Protein AF-0000000086532146 (afdb_homodimer)

Nearest PDB structures (foldseek):
  2ozh-assembly1_A-2  TM=9.691E-01  e=1.375E-17  Xanthomonas campestris pv. campestris
  7dai-assembly1_A-2  TM=7.860E-01  e=6.651E-08  Oryza sativa Japonica Group
  6k5m-assembly1_A  TM=7.803E-01  e=2.641E-07  Oryza sativa Japonica Group
  2atr-assembly1_A  TM=7.383E-01  e=2.426E-06  Streptococcus pneumoniae TIGR4
  5jph-assembly2_A  TM=7.144E-01  e=3.824E-05  Staphylococcus aureus subsp. aureus COL

pLDDT: mean 94.62, std 10.64, range [44.06, 98.94]

Solvent-accessible surface area (backbone atoms only — not comparable to full-atom values): 16509 Å² total; per-residue (Å²): 124,82,77,74,71,79,71,60,78,44,75,46,64,59,72,87,72,55,56,60,63,61,52,42,51,39,38,24,71,67,33,85,87,38,46,49,44,51,66,70,46,51,53,37,30,55,70,34,31,52,45,39,39,30,22,47,75,90,41,75,38,29,38,34,34,30,35,43,21,84,33,44,40,33,36,50,45,77,68,47,50,44,78,95,53,57,93,72,56,56,59,59,53,50,54,53,55,60,68,63,37,69,73,60,73,60,32,36,33,37,37,36,72,46,92,81,54,61,78,72,42,39,84,81,55,39,34,69,52,90,57,51,88,30,33,32,29,37,77,37,91,64,72,40,51,80,129,123,82,77,74,72,78,69,61,78,46,76,45,65,58,74,86,73,55,57,59,65,61,52,41,49,41,38,25,70,68,35,84,88,39,45,50,45,52,66,69,46,52,52,38,31,54,69,34,32,53,46,40,38,30,22,47,76,90,40,75,38,30,37,34,33,30,36,42,22,84,32,43,40,34,37,51,45,77,68,48,50,43,78,93,51,58,91,71,56,56,60,58,52,49,54,52,54,60,70,63,37,69,73,60,72,59,31,38,33,35,36,36,72,45,90,81,55,63,78,74,42,39,85,79,54,40,33,69,52,90,57,52,88,30,33,31,28,36,76,38,90,62,71,40,53,80,128

Radius of gyration: 20.79 Å; Cα contacts (8 Å, |Δi|>4): 509; chains: 2; bounding box: 35×74×62 Å

Organism: NCBI:txid488447

InterPro domains:
  IPR000182 GNAT domain [PF00583] (22-126)
  IPR000182 GNAT domain [PS51186] (9-147)
  IPR016181 Acyl-CoA N-acyltransferase [SSF55729] (19-131)
  IPR053144 Putative Acetyltransferase Butenolide Biosynthesis [PTHR43233] (7-141)

Sequence (294 aa):
MPAATPATLRFSTDKRELDVDAIFDFLHRDAYWSQGIPRDVVERAIEGSLCFGAYVGDRLVGFARLVTDHATFAYLCDVFVLPAERGNGYGRALIDHVFAQEWVQGLRRIMLVTSDAHALYRPVGFEPCANPERVMEIRRPDIYAKRMPAATPATLRFSTDKRELDVDAIFDFLHRDAYWSQGIPRDVVERAIEGSLCFGAYVGDRLVGFARLVTDHATFAYLCDVFVLPAERGNGYGRALIDHVFAQEWVQGLRRIMLVTSDAHALYRPVGFEPCANPERVMEIRRPDIYAKR

Secondary structure (DSSP, 8-state):
--------EEEE--GGG--HHHHHHIIIII-TTSTT--HHHHHHHHHTSEEEEEEETTEEEEEEEEEE-SSSEEEEEEEEE-GGGTTSSHHHHHHHHHHTSGGGGG-SEEEEE-SS-HHHHGGGT-EE-S-GGGEEEEE-TTTTS--/--------EEEE--GGG--HHHHHHIIIII-TTSTT--HHHHHHHHHTSEEEEEEETTEEEEEEEEEE-SSSEEEEEEEEE-GGGTTSSHHHHHHHHHHTSGGGGG-SEEEEE-SS-HHHHGGGT-EE-S-GGGEEEEE-TTTTS--

Structure (mmCIF, N/CA/C/O backbone):
data_AF-0000000086532146-model_v1
#
loop_
_entity.id
_entity.type
_entity.pdbx_description
1 polymer 'GNAT family N-acetyltransferase'
#
loop_
_atom_site.group_PDB
_atom_site.id
_atom_site.type_symbol
_atom_site.label_atom_id
_atom_site.label_alt_id
_atom_site.label_comp_id
_atom_site.label_asym_id
_atom_site.label_entity_id
_atom_site.label_seq_id
_atom_site.pdbx_PDB_ins_code
_atom_site.Cartn_x
_atom_site.Cartn_y
_atom_site.Cartn_z
_atom_site.occupancy
_atom_site.B_iso_or_equiv
_atom_site.auth_seq_id
_atom_site.auth_comp_id
_atom_site.auth_asym_id
_atom_site.auth_atom_id
_atom_site.pdbx_PDB_model_num
ATOM 1 N N . MET A 1 1 ? 0.567 -36.625 -33.812 1 44.59 1 MET A N 1
ATOM 2 C CA . MET A 1 1 ? -0.344 -35.875 -32.969 1 44.59 1 MET A CA 1
ATOM 3 C C . MET A 1 1 ? -0.096 -34.375 -33.094 1 44.59 1 MET A C 1
ATOM 5 O O . MET A 1 1 ? 1.054 -33.938 -33.094 1 44.59 1 MET A O 1
ATOM 9 N N . PRO A 1 2 ? -0.853 -33.656 -33.75 1 48.84 2 PRO A N 1
ATOM 10 C CA . PRO A 1 2 ? -0.508 -32.281 -34.031 1 48.84 2 PRO A CA 1
ATOM 11 C C . PRO A 1 2 ? 0.05 -31.547 -32.812 1 48.84 2 PRO A C 1
ATOM 13 O O . PRO A 1 2 ? -0.28 -31.891 -31.672 1 48.84 2 PRO A O 1
ATOM 16 N N . ALA A 1 3 ? 1.203 -31.062 -32.875 1 49.84 3 ALA A N 1
ATOM 17 C CA . ALA A 1 3 ? 1.889 -30.328 -31.812 1 49.84 3 ALA A CA 1
ATOM 18 C C . ALA A 1 3 ? 0.934 -29.375 -31.094 1 49.84 3 ALA A C 1
ATOM 20 O O . ALA A 1 3 ? 0.159 -28.656 -31.75 1 49.84 3 ALA A O 1
ATOM 21 N N . ALA A 1 4 ? 0.277 -29.719 -29.969 1 51.16 4 ALA A N 1
ATOM 22 C CA . ALA A 1 4 ? -0.591 -28.844 -29.188 1 51.16 4 ALA A CA 1
ATOM 23 C C . ALA A 1 4 ? -0.129 -27.391 -29.281 1 51.16 4 ALA A C 1
ATOM 25 O O . ALA A 1 4 ? 1.069 -27.109 -29.203 1 51.16 4 ALA A O 1
ATOM 26 N N . THR A 1 5 ? -0.656 -26.531 -30.031 1 51.38 5 THR A N 1
ATOM 27 C CA . THR A 1 5 ? -0.348 -25.109 -30.125 1 51.38 5 THR A CA 1
ATOM 28 C C . THR A 1 5 ? 0.031 -24.547 -28.766 1 51.38 5 THR A C 1
ATOM 30 O O . THR A 1 5 ? -0.708 -24.719 -27.797 1 51.38 5 THR A O 1
ATOM 33 N N . PRO A 1 6 ? 1.31 -24.297 -28.5 1 55.5 6 PRO A N 1
ATOM 34 C CA . PRO A 1 6 ? 1.765 -23.797 -27.203 1 55.5 6 PRO A CA 1
ATOM 35 C C . PRO A 1 6 ? 0.806 -22.781 -26.578 1 55.5 6 PRO A C 1
ATOM 37 O O . PRO A 1 6 ? 0.332 -21.875 -27.281 1 55.5 6 PRO A O 1
ATOM 40 N N . ALA A 1 7 ? -0.126 -23.141 -25.719 1 69.81 7 ALA A N 1
ATOM 41 C CA . ALA A 1 7 ? -1.167 -22.328 -25.094 1 69.81 7 ALA A CA 1
ATOM 42 C C . ALA A 1 7 ? -0.634 -20.938 -24.719 1 69.81 7 ALA A C 1
ATOM 44 O O . ALA A 1 7 ? 0.476 -20.828 -24.203 1 69.81 7 ALA A O 1
ATOM 45 N N . THR A 1 8 ? -1.022 -19.938 -25.469 1 89.69 8 THR A N 1
ATOM 46 C CA . THR A 1 8 ? -0.597 -18.547 -25.344 1 89.69 8 THR A CA 1
ATOM 47 C C . THR A 1 8 ? -0.996 -17.953 -24 1 89.69 8 THR A C 1
ATOM 49 O O . THR A 1 8 ? -2.137 -18.125 -23.562 1 89.69 8 THR A O 1
ATOM 52 N N . LEU A 1 9 ? -0.062 -17.5 -23.297 1 96.44 9 LEU A N 1
ATOM 53 C CA . LEU A 1 9 ? -0.261 -16.812 -22.031 1 96.44 9 LEU A CA 1
ATOM 54 C C . LEU A 1 9 ? -0.944 -15.469 -22.234 1 96.44 9 LEU A C 1
ATOM 56 O O . LEU A 1 9 ? -0.559 -14.711 -23.125 1 96.44 9 LEU A O 1
ATOM 60 N N . ARG A 1 10 ? -2.111 -15.227 -21.547 1 97.75 10 ARG A N 1
ATOM 61 C CA . ARG A 1 10 ? -2.805 -13.945 -21.578 1 97.75 10 ARG A CA 1
ATOM 62 C C . ARG A 1 10 ? -2.961 -13.367 -20.188 1 97.75 10 ARG A C 1
ATOM 64 O O . ARG A 1 10 ? -3.008 -14.109 -19.203 1 97.75 10 ARG A O 1
ATOM 71 N N . PHE A 1 11 ? -3.031 -12.062 -20.125 1 98.38 11 PHE A N 1
ATOM 72 C CA . PHE A 1 11 ? -3.189 -11.375 -18.844 1 98.38 11 PHE A CA 1
ATOM 73 C C . PHE A 1 11 ? -4.484 -10.578 -18.812 1 98.38 11 PHE A C 1
ATOM 75 O O . PHE A 1 11 ? -4.922 -10.055 -19.844 1 98.38 11 PHE A O 1
ATOM 82 N N . SER A 1 12 ? -5.129 -10.492 -17.656 1 98.5 12 SER A N 1
ATOM 83 C CA . SER A 1 12 ? -6.355 -9.719 -17.5 1 98.5 12 SER A CA 1
ATOM 84 C C . SER A 1 12 ? -6.438 -9.086 -16.109 1 98.5 12 SER A C 1
ATOM 86 O O . SER A 1 12 ? -6.039 -9.695 -15.125 1 98.5 12 SER A O 1
ATOM 88 N N . THR A 1 13 ? -7.004 -7.867 -16.062 1 98.38 13 THR A N 1
ATOM 89 C CA . THR A 1 13 ? -7.277 -7.203 -14.797 1 98.38 13 THR A CA 1
ATOM 90 C C . THR A 1 13 ? -8.773 -7.223 -14.484 1 98.38 13 THR A C 1
ATOM 92 O O . THR A 1 13 ? -9.227 -6.582 -13.539 1 98.38 13 THR A O 1
ATOM 95 N N . ASP A 1 14 ? -9.57 -7.895 -15.32 1 98.19 14 ASP A N 1
ATOM 96 C CA . ASP A 1 14 ? -11 -8.047 -15.062 1 98.19 14 ASP A CA 1
ATOM 97 C C . ASP A 1 14 ? -11.25 -9.031 -13.922 1 98.19 14 ASP A C 1
ATOM 99 O O . ASP A 1 14 ? -11.086 -10.242 -14.094 1 98.19 14 ASP A O 1
ATOM 103 N N . LYS A 1 15 ? -11.711 -8.531 -12.789 1 98.31 15 LYS A N 1
ATOM 104 C CA . LYS A 1 15 ? -11.883 -9.336 -11.586 1 98.31 15 LYS A CA 1
ATOM 105 C C . LYS A 1 15 ? -12.906 -10.445 -11.805 1 98.31 15 LYS A C 1
ATOM 107 O O . LYS A 1 15 ? -12.891 -11.469 -11.117 1 98.31 15 LYS A O 1
ATOM 112 N N . ARG A 1 16 ? -13.781 -10.344 -12.82 1 98 16 ARG A N 1
ATOM 113 C CA . ARG A 1 16 ? -14.805 -11.344 -13.094 1 98 16 ARG A CA 1
ATOM 114 C C . ARG A 1 16 ? -14.188 -12.617 -13.656 1 98 16 ARG A C 1
ATOM 116 O O . ARG A 1 16 ? -14.812 -13.68 -13.633 1 98 16 ARG A O 1
ATOM 123 N N . GLU A 1 17 ? -13.016 -12.469 -14.133 1 98.31 17 GLU A N 1
ATOM 124 C CA . GLU A 1 17 ? -12.367 -13.625 -14.75 1 98.31 17 GLU A CA 1
ATOM 125 C C . GLU A 1 17 ? -11.57 -14.43 -13.727 1 98.31 17 GLU A C 1
ATOM 127 O O . GLU A 1 17 ? -11.148 -15.555 -14 1 98.31 17 GLU A O 1
ATOM 132 N N . LEU A 1 18 ? -11.422 -13.859 -12.602 1 98.75 18 LEU A N 1
ATOM 133 C CA . LEU A 1 18 ? -10.578 -14.508 -11.602 1 98.75 18 LEU A CA 1
ATOM 134 C C . LEU A 1 18 ? -11.219 -15.797 -11.109 1 98.75 18 LEU A C 1
ATOM 136 O O . LEU A 1 18 ? -12.422 -15.844 -10.852 1 98.75 18 LEU A O 1
ATOM 140 N N . ASP A 1 19 ? -10.445 -16.828 -11.008 1 98.69 19 ASP A N 1
ATOM 141 C CA . ASP A 1 19 ? -10.82 -18.031 -10.266 1 98.69 19 ASP A CA 1
ATOM 142 C C . ASP A 1 19 ? -10.578 -17.844 -8.773 1 98.69 19 ASP A C 1
ATOM 144 O O . ASP A 1 19 ? -9.562 -18.312 -8.242 1 98.69 19 ASP A O 1
ATOM 148 N N . VAL A 1 20 ? -11.539 -17.266 -8.102 1 98.81 20 VAL A N 1
ATOM 149 C CA . VAL A 1 20 ? -11.383 -16.875 -6.707 1 98.81 20 VAL A CA 1
ATOM 150 C C . VAL A 1 20 ? -11.18 -18.125 -5.844 1 98.81 20 VAL A C 1
ATOM 152 O O . VAL A 1 20 ? -10.422 -18.094 -4.867 1 98.81 20 VAL A O 1
ATOM 155 N N . ASP A 1 21 ? -11.797 -19.234 -6.211 1 98.69 21 ASP A N 1
ATOM 156 C CA . ASP A 1 21 ? -11.602 -20.484 -5.473 1 98.69 21 ASP A CA 1
ATOM 157 C C . ASP A 1 21 ? -10.148 -20.922 -5.512 1 98.69 21 ASP A C 1
ATOM 159 O O . ASP A 1 21 ? -9.562 -21.266 -4.477 1 98.69 21 ASP A O 1
ATOM 163 N N . ALA A 1 22 ? -9.531 -20.938 -6.676 1 98.69 22 ALA A N 1
ATOM 164 C CA . ALA A 1 22 ? -8.141 -21.359 -6.82 1 98.69 22 ALA A CA 1
ATOM 165 C C . ALA A 1 22 ? -7.207 -20.406 -6.066 1 98.69 22 ALA A C 1
ATOM 167 O O . ALA A 1 22 ? -6.25 -20.844 -5.426 1 98.69 22 ALA A O 1
ATOM 168 N N . ILE A 1 23 ? -7.496 -19.125 -6.16 1 98.88 23 ILE A N 1
ATOM 169 C CA . ILE A 1 23 ? -6.691 -18.141 -5.469 1 98.88 23 ILE A CA 1
ATOM 170 C C . ILE A 1 23 ? -6.793 -18.344 -3.957 1 98.88 23 ILE A C 1
ATOM 172 O O . ILE A 1 23 ? -5.777 -18.406 -3.264 1 98.88 23 ILE A O 1
ATOM 176 N N . PHE A 1 24 ? -8.047 -18.516 -3.508 1 98.88 24 PHE A N 1
ATOM 177 C CA . PHE A 1 24 ? -8.273 -18.766 -2.09 1 98.88 24 PHE A CA 1
ATOM 178 C C . PHE A 1 24 ? -7.574 -20.031 -1.643 1 98.88 24 PHE A C 1
ATOM 180 O O . PHE A 1 24 ? -6.875 -20.047 -0.625 1 98.88 24 PHE A O 1
ATOM 187 N N . ASP A 1 25 ? -7.738 -21.094 -2.355 1 98.75 25 ASP A N 1
ATOM 188 C CA . ASP A 1 25 ? -7.152 -22.375 -1.994 1 98.75 25 ASP A CA 1
ATOM 189 C C . ASP A 1 25 ? -5.637 -22.266 -1.856 1 98.75 25 ASP A C 1
ATOM 191 O O . ASP A 1 25 ? -5.059 -22.75 -0.875 1 98.75 25 ASP A O 1
ATOM 195 N N . PHE A 1 26 ? -4.996 -21.656 -2.766 1 98.75 26 PHE A N 1
ATOM 196 C CA . PHE A 1 26 ? -3.545 -21.531 -2.725 1 98.75 26 PHE A CA 1
ATOM 197 C C . PHE A 1 26 ? -3.109 -20.656 -1.549 1 98.75 26 PHE A C 1
ATOM 199 O O . PHE A 1 26 ? -2.215 -21.047 -0.789 1 98.75 26 PHE A O 1
ATOM 206 N N . LEU A 1 27 ? -3.736 -19.469 -1.388 1 98.56 27 LEU A N 1
ATOM 207 C CA . LEU A 1 27 ? -3.35 -18.547 -0.328 1 98.56 27 LEU A CA 1
ATOM 208 C C . LEU A 1 27 ? -3.605 -19.156 1.046 1 98.56 27 LEU A C 1
ATOM 210 O O . LEU A 1 27 ? -2.797 -19 1.963 1 98.56 27 LEU A O 1
ATOM 214 N N . HIS A 1 28 ? -4.691 -19.875 1.151 1 98.44 28 HIS A N 1
ATOM 215 C CA . HIS A 1 28 ? -5.109 -20.453 2.42 1 98.44 28 HIS A CA 1
ATOM 216 C C . HIS A 1 28 ? -4.23 -21.641 2.791 1 98.44 28 HIS A C 1
ATOM 218 O O . HIS A 1 28 ? -3.836 -21.797 3.949 1 98.44 28 HIS A O 1
ATOM 224 N N . ARG A 1 29 ? -3.838 -22.453 1.832 1 97.81 29 ARG A N 1
ATOM 225 C CA . ARG A 1 29 ? -3.254 -23.75 2.15 1 97.81 29 ARG A CA 1
ATOM 226 C C . ARG A 1 29 ? -1.761 -23.766 1.836 1 97.81 29 ARG A C 1
ATOM 228 O O . ARG A 1 29 ? -0.979 -24.391 2.557 1 97.81 29 ARG A O 1
ATOM 235 N N . ASP A 1 30 ? -1.355 -23.109 0.795 1 96.94 30 ASP A N 1
ATOM 236 C CA . ASP A 1 30 ? -0.031 -23.391 0.251 1 96.94 30 ASP A CA 1
ATOM 237 C C . ASP A 1 30 ? 0.919 -22.219 0.476 1 96.94 30 ASP A C 1
ATOM 239 O O . ASP A 1 30 ? 2.127 -22.406 0.626 1 96.94 30 ASP A O 1
ATOM 243 N N . ALA A 1 31 ? 0.38 -21 0.46 1 96.44 31 ALA A N 1
ATOM 244 C CA . ALA A 1 31 ? 1.231 -19.812 0.597 1 96.44 31 ALA A CA 1
ATOM 245 C C . ALA A 1 31 ? 1.733 -19.672 2.031 1 96.44 31 ALA A C 1
ATOM 247 O O . ALA A 1 31 ? 0.936 -19.578 2.967 1 96.44 31 ALA A O 1
ATOM 248 N N . TYR A 1 32 ? 2.977 -19.547 2.229 1 93.75 32 TYR A N 1
ATOM 249 C CA . TYR A 1 32 ? 3.574 -19.469 3.557 1 93.75 32 TYR A CA 1
ATOM 250 C C . TYR A 1 32 ? 3.256 -18.125 4.215 1 93.75 32 TYR A C 1
ATOM 252 O O . TYR A 1 32 ? 3.277 -18.016 5.441 1 93.75 32 TYR A O 1
ATOM 260 N N . TRP A 1 33 ? 2.961 -17.156 3.436 1 94.19 33 TRP A N 1
ATOM 261 C CA . TRP A 1 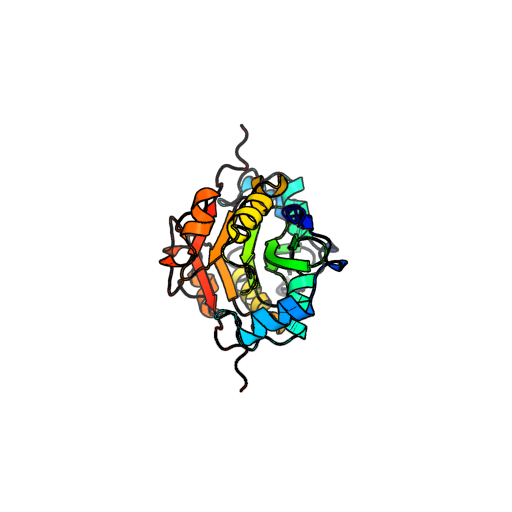33 ? 2.777 -15.828 3.992 1 94.19 33 TRP A CA 1
ATOM 262 C C . TRP A 1 33 ? 1.335 -15.617 4.438 1 94.19 33 TRP A C 1
ATOM 264 O O . TRP A 1 33 ? 1.028 -14.641 5.129 1 94.19 33 TRP A O 1
ATOM 274 N N . SER A 1 34 ? 0.447 -16.469 4.066 1 96.69 34 SER A N 1
ATOM 275 C CA . SER A 1 34 ? -0.95 -16.188 4.379 1 96.69 34 SER A CA 1
ATOM 276 C C . SER A 1 34 ? -1.685 -17.453 4.816 1 96.69 34 SER A C 1
ATOM 278 O O . SER A 1 34 ? -2.906 -17.547 4.688 1 96.69 34 SER A O 1
ATOM 280 N N . GLN A 1 35 ? -1.01 -18.406 5.25 1 96.06 35 GLN A N 1
ATOM 281 C CA . GLN A 1 35 ? -1.623 -19.672 5.633 1 96.06 35 GLN A CA 1
ATOM 282 C C . GLN A 1 35 ? -2.801 -19.453 6.578 1 96.06 35 GLN A C 1
ATOM 284 O O . GLN A 1 35 ? -2.678 -18.734 7.574 1 96.06 35 GLN A O 1
ATOM 289 N N . GLY A 1 36 ? -3.963 -20.078 6.238 1 97.75 36 GLY A N 1
ATOM 290 C CA . GLY A 1 36 ? -5.137 -20 7.09 1 97.75 36 GLY A CA 1
ATOM 291 C C . GLY A 1 36 ? -5.977 -18.766 6.848 1 97.75 36 GLY A C 1
ATOM 292 O O . GLY A 1 36 ? -6.977 -18.547 7.527 1 97.75 36 GLY A O 1
ATOM 293 N N . ILE A 1 37 ? -5.621 -17.984 5.867 1 98.38 37 ILE A N 1
ATOM 294 C CA . ILE A 1 37 ? -6.371 -16.766 5.582 1 98.38 37 ILE A CA 1
ATOM 295 C C . ILE A 1 37 ? -7.828 -17.109 5.293 1 98.38 37 ILE A C 1
ATOM 297 O O . ILE A 1 37 ? -8.117 -18.047 4.535 1 98.38 37 ILE A O 1
ATOM 301 N N . PRO A 1 38 ? -8.75 -16.406 5.941 1 98.5 38 PRO A N 1
ATOM 302 C CA . PRO A 1 38 ? -10.164 -16.672 5.703 1 98.5 38 PRO A CA 1
ATOM 303 C C . PRO A 1 38 ? -10.609 -16.281 4.297 1 98.5 38 PRO A C 1
ATOM 305 O O . PRO A 1 38 ? -10.07 -15.336 3.717 1 98.5 38 PRO A O 1
ATOM 308 N N . ARG A 1 39 ? -11.625 -16.922 3.773 1 98.56 39 ARG A N 1
ATOM 309 C CA . ARG A 1 39 ? -12.141 -16.688 2.43 1 98.56 39 ARG A CA 1
ATOM 310 C C . ARG A 1 39 ? -12.625 -15.25 2.281 1 98.56 39 ARG A C 1
ATOM 312 O O . ARG A 1 39 ? -12.375 -14.602 1.261 1 98.56 39 ARG A O 1
ATOM 319 N N . ASP A 1 40 ? -13.312 -14.773 3.289 1 98.44 40 ASP A N 1
ATOM 320 C CA . ASP A 1 40 ? -13.859 -13.422 3.211 1 98.44 40 ASP A CA 1
ATOM 321 C C . ASP A 1 40 ? -12.742 -12.383 3.139 1 98.44 40 ASP A C 1
ATOM 323 O O . ASP A 1 40 ? -12.898 -11.352 2.484 1 98.44 40 ASP A O 1
ATOM 327 N N . VAL A 1 41 ? -11.641 -12.594 3.812 1 98.5 41 VAL A N 1
ATOM 328 C CA . VAL A 1 41 ? -10.492 -11.695 3.754 1 98.5 41 VAL A CA 1
ATOM 329 C C . VAL A 1 41 ? -9.906 -11.695 2.344 1 98.5 41 VAL A C 1
ATOM 331 O O . VAL A 1 41 ? -9.594 -10.641 1.796 1 98.5 41 VAL A O 1
ATOM 334 N N . VAL A 1 42 ? -9.766 -12.883 1.715 1 98.81 42 VAL A N 1
ATOM 335 C CA . VAL A 1 42 ? -9.258 -12.992 0.351 1 98.81 42 VAL A CA 1
ATOM 336 C C . VAL A 1 42 ? -10.148 -12.195 -0.599 1 98.81 42 VAL A C 1
ATOM 338 O O . VAL A 1 42 ? -9.656 -11.438 -1.434 1 98.81 42 VAL A O 1
ATOM 341 N N . GLU A 1 43 ? -11.422 -12.344 -0.467 1 98.88 43 GLU A N 1
ATOM 342 C CA . GLU A 1 43 ? -12.375 -11.664 -1.35 1 98.88 43 GLU A CA 1
ATOM 343 C C . GLU A 1 43 ? -12.305 -10.148 -1.176 1 98.88 43 GLU A C 1
ATOM 345 O O . GLU A 1 43 ? -12.32 -9.406 -2.158 1 98.88 43 GLU A O 1
ATOM 350 N N . ARG A 1 44 ? -12.172 -9.664 0.034 1 98.69 44 ARG A N 1
ATOM 351 C CA . ARG A 1 44 ? -12.039 -8.234 0.289 1 98.69 44 ARG A CA 1
ATOM 352 C C . ARG A 1 44 ? -10.711 -7.711 -0.247 1 98.69 44 ARG A C 1
ATOM 354 O O . ARG A 1 44 ? -10.641 -6.598 -0.768 1 98.69 44 ARG A O 1
ATOM 361 N N . ALA A 1 45 ? -9.688 -8.539 -0.064 1 98.81 45 ALA A N 1
ATOM 362 C CA . ALA A 1 45 ? -8.375 -8.148 -0.58 1 98.81 45 ALA A CA 1
ATOM 363 C C . ALA A 1 45 ? -8.414 -7.973 -2.096 1 98.81 45 ALA A C 1
ATOM 365 O O . ALA A 1 45 ? -7.879 -6.996 -2.625 1 98.81 45 ALA A O 1
ATOM 366 N N . ILE A 1 46 ? -9.039 -8.914 -2.768 1 98.88 46 ILE A N 1
ATOM 367 C CA . ILE A 1 46 ? -9.203 -8.836 -4.215 1 98.88 46 ILE A CA 1
ATOM 368 C C . ILE A 1 46 ? -9.992 -7.582 -4.582 1 98.88 46 ILE A C 1
ATOM 370 O O . ILE A 1 46 ? -9.586 -6.812 -5.453 1 98.88 46 ILE A O 1
ATOM 374 N N . GLU A 1 47 ? -11.047 -7.297 -3.867 1 98.56 47 GLU A N 1
ATOM 375 C CA . GLU A 1 47 ? -11.906 -6.152 -4.152 1 98.56 47 GLU A CA 1
ATOM 376 C C . GLU A 1 47 ? -11.156 -4.836 -3.967 1 98.56 47 GLU A C 1
ATOM 378 O O . GLU A 1 47 ? -11.336 -3.898 -4.746 1 98.56 47 GLU A O 1
ATOM 383 N N . GLY A 1 48 ? -10.328 -4.797 -3.008 1 98.38 48 GLY A N 1
ATOM 384 C CA . GLY A 1 48 ? -9.656 -3.557 -2.65 1 98.38 48 GLY A CA 1
ATOM 385 C C . GLY A 1 48 ? -8.312 -3.387 -3.34 1 98.38 48 GLY A C 1
ATOM 386 O O . GLY A 1 48 ? -7.516 -2.533 -2.953 1 98.38 48 GLY A O 1
ATOM 387 N N . SER A 1 49 ? -8.055 -4.191 -4.391 1 98.69 49 SER A N 1
ATOM 388 C CA . SER A 1 49 ? -6.758 -4.168 -5.059 1 98.69 49 SER A CA 1
ATOM 389 C C . SER A 1 49 ? -6.918 -4.16 -6.574 1 98.69 49 SER A C 1
ATOM 391 O O . SER A 1 49 ? -8.016 -4.375 -7.09 1 98.69 49 SER A O 1
ATOM 393 N N . LEU A 1 50 ? -5.887 -3.773 -7.27 1 98.62 50 LEU A N 1
ATOM 394 C CA . LEU A 1 50 ? -5.742 -4.117 -8.68 1 98.62 50 LEU A CA 1
ATOM 395 C C . LEU A 1 50 ? -5.133 -5.504 -8.844 1 98.62 50 LEU A C 1
ATOM 397 O O . LEU A 1 50 ? -4.012 -5.754 -8.391 1 98.62 50 LEU A O 1
ATOM 401 N N . CYS A 1 51 ? -5.879 -6.383 -9.5 1 98.81 51 CYS A N 1
ATOM 402 C CA . CYS A 1 51 ? -5.453 -7.773 -9.625 1 98.81 51 CYS A CA 1
ATOM 403 C C . CYS A 1 51 ? -5.074 -8.102 -11.062 1 98.81 51 CYS A C 1
ATOM 405 O O . CYS A 1 51 ? -5.715 -7.621 -12 1 98.81 51 CYS A O 1
ATOM 407 N N . PHE A 1 52 ? -4.074 -8.875 -11.195 1 98.81 52 PHE A N 1
ATOM 408 C CA . PHE A 1 52 ? -3.648 -9.43 -12.477 1 98.81 52 PHE A CA 1
ATOM 409 C C . PHE A 1 52 ? -3.738 -10.953 -12.461 1 98.81 52 PHE A C 1
ATOM 411 O O . PHE A 1 52 ? -3.092 -11.609 -11.641 1 98.81 52 PHE A O 1
ATOM 418 N N . GLY A 1 53 ? -4.547 -11.469 -13.336 1 98.81 53 GLY A N 1
ATOM 419 C CA . GLY A 1 53 ? -4.543 -12.898 -13.602 1 98.81 53 GLY A CA 1
ATOM 420 C C . GLY A 1 53 ? -3.783 -13.266 -14.859 1 98.81 53 GLY A C 1
ATOM 421 O O . GLY A 1 53 ? -3.857 -12.562 -15.867 1 98.81 53 GLY A O 1
ATOM 422 N N . ALA A 1 54 ? -3.018 -14.273 -14.781 1 98.75 54 ALA A N 1
ATOM 423 C CA . ALA A 1 54 ? -2.402 -14.922 -15.938 1 98.75 54 ALA A CA 1
ATOM 424 C C . ALA A 1 54 ? -3.172 -16.172 -16.344 1 98.75 54 ALA A C 1
ATOM 426 O O . ALA A 1 54 ? -3.543 -16.984 -15.484 1 98.75 54 ALA A O 1
ATOM 427 N N . TYR A 1 55 ? -3.369 -16.344 -17.641 1 98.44 55 TYR A N 1
ATOM 428 C CA . TYR A 1 55 ? -4.23 -17.422 -18.109 1 98.44 55 TYR A CA 1
ATOM 429 C C . TYR A 1 55 ? -3.602 -18.156 -19.281 1 98.44 55 TYR A C 1
ATOM 431 O O . TYR A 1 55 ? -2.99 -17.531 -20.156 1 98.44 55 TYR A O 1
ATOM 439 N N . VAL A 1 56 ? -3.732 -19.453 -19.312 1 97.06 56 VAL A N 1
ATOM 440 C CA . VAL A 1 56 ? -3.572 -20.297 -20.484 1 97.06 56 VAL A CA 1
ATOM 441 C C . VAL A 1 56 ? -4.926 -20.875 -20.906 1 97.06 56 VAL A C 1
ATOM 443 O O . VAL A 1 56 ? -5.504 -21.688 -20.172 1 97.06 56 VAL A O 1
ATOM 446 N N . GLY A 1 57 ? -5.391 -20.359 -22.031 1 93.25 57 GLY A N 1
ATOM 447 C CA . GLY A 1 57 ? -6.805 -20.594 -22.281 1 93.25 57 GLY A CA 1
ATOM 448 C C . GLY A 1 57 ? -7.707 -19.953 -21.25 1 93.25 57 GLY A C 1
ATOM 449 O O . GLY A 1 57 ? -7.605 -18.75 -21 1 93.25 57 GLY A O 1
ATOM 450 N N . ASP A 1 58 ? -8.547 -20.719 -20.609 1 92.38 58 ASP A N 1
ATOM 451 C CA . ASP A 1 58 ? -9.461 -20.188 -19.594 1 92.38 58 ASP A CA 1
ATOM 452 C C . ASP A 1 58 ? -8.977 -20.531 -18.188 1 92.38 58 ASP A C 1
ATOM 454 O O . ASP A 1 58 ? -9.617 -20.141 -17.203 1 92.38 58 ASP A O 1
ATOM 458 N N . ARG A 1 59 ? -7.832 -21.047 -18.172 1 95.88 59 ARG A N 1
ATOM 459 C CA . ARG A 1 59 ? -7.336 -21.516 -16.891 1 95.88 59 ARG A CA 1
ATOM 460 C C . ARG A 1 59 ? -6.414 -20.484 -16.234 1 95.88 59 ARG A C 1
ATOM 462 O O . ARG A 1 59 ? -5.453 -20.031 -16.859 1 95.88 59 ARG A O 1
ATOM 469 N N . LEU A 1 60 ? -6.773 -20.141 -15.039 1 98.31 60 LEU A N 1
ATOM 470 C CA . LEU A 1 60 ? -5.859 -19.312 -14.266 1 98.31 60 LEU A CA 1
ATOM 471 C C . LEU A 1 60 ? -4.59 -20.078 -13.906 1 98.31 60 LEU A C 1
ATOM 473 O O . LEU A 1 60 ? -4.656 -21.172 -13.352 1 98.31 60 LEU A O 1
ATOM 477 N N . VAL A 1 61 ? -3.434 -19.516 -14.211 1 98.25 61 VAL A N 1
ATOM 478 C CA . VAL A 1 61 ? -2.186 -20.219 -13.93 1 98.25 61 VAL A CA 1
ATOM 479 C C . VAL A 1 61 ? -1.327 -19.375 -12.984 1 98.25 61 VAL A C 1
ATOM 481 O O . VAL A 1 61 ? -0.406 -19.891 -12.352 1 98.25 61 VAL A O 1
ATOM 484 N N . GLY A 1 62 ? -1.595 -18.047 -12.867 1 98.69 62 GLY A N 1
ATOM 485 C CA . GLY A 1 62 ? -0.84 -17.141 -12.008 1 98.69 62 GLY A CA 1
ATOM 486 C C . GLY A 1 62 ? -1.645 -15.938 -11.555 1 98.69 62 GLY A C 1
ATOM 487 O O . GLY A 1 62 ? -2.703 -15.648 -12.117 1 98.69 62 GLY A O 1
ATOM 488 N N . PHE A 1 63 ? -1.154 -15.281 -10.609 1 98.88 63 PHE A N 1
ATOM 489 C CA . PHE A 1 63 ? -1.88 -14.195 -9.969 1 98.88 63 PHE A CA 1
ATOM 490 C C . PHE A 1 63 ? -0.914 -13.188 -9.352 1 98.88 63 PHE A C 1
ATOM 492 O O . PHE A 1 63 ? 0.169 -13.562 -8.898 1 98.88 63 PHE A O 1
ATOM 499 N N . ALA A 1 64 ? -1.221 -11.953 -9.328 1 98.88 64 ALA A N 1
ATOM 500 C CA . ALA A 1 64 ? -0.523 -10.867 -8.641 1 98.88 64 ALA A CA 1
ATOM 501 C C . ALA A 1 64 ? -1.493 -9.766 -8.227 1 98.88 64 ALA A C 1
ATOM 503 O O . ALA A 1 64 ? -2.486 -9.516 -8.922 1 98.88 64 ALA A O 1
ATOM 504 N N . ARG A 1 65 ? -1.175 -9.125 -7.141 1 98.75 65 ARG A N 1
ATOM 505 C CA . ARG A 1 65 ? -2.021 -8.055 -6.633 1 98.75 65 ARG A CA 1
ATOM 506 C C . ARG A 1 65 ? -1.202 -6.797 -6.344 1 98.75 65 ARG A C 1
ATOM 508 O O . ARG A 1 65 ? -0.097 -6.887 -5.805 1 98.75 65 ARG A O 1
ATOM 515 N N . LEU A 1 66 ? -1.747 -5.641 -6.672 1 98.88 66 LEU A N 1
ATOM 516 C CA . LEU A 1 66 ? -1.229 -4.34 -6.254 1 98.88 66 LEU A CA 1
ATOM 517 C C . LEU A 1 66 ? -2.229 -3.619 -5.355 1 98.88 66 LEU A C 1
ATOM 519 O O . LEU A 1 66 ? -3.355 -3.342 -5.773 1 98.88 66 LEU A O 1
ATOM 523 N N . VAL A 1 67 ? -1.855 -3.389 -4.16 1 98.94 67 VAL A N 1
ATOM 524 C CA . VAL A 1 67 ? -2.557 -2.389 -3.365 1 98.94 67 VAL A CA 1
ATOM 525 C C . VAL A 1 67 ? -2.043 -0.994 -3.715 1 98.94 67 VAL A C 1
ATOM 527 O O . VAL A 1 67 ? -0.878 -0.675 -3.469 1 98.94 67 VAL A O 1
ATOM 530 N N . THR A 1 68 ? -2.914 -0.164 -4.277 1 98.88 68 THR A N 1
ATOM 531 C CA . THR A 1 68 ? -2.41 1.06 -4.891 1 98.88 68 THR A CA 1
ATOM 532 C C . THR A 1 68 ? -3.465 2.162 -4.844 1 98.88 68 THR A C 1
ATOM 534 O O . THR A 1 68 ? -4.664 1.881 -4.809 1 98.88 68 THR A O 1
ATOM 537 N N . ASP A 1 69 ? -3.002 3.381 -4.754 1 98.69 69 ASP A N 1
ATOM 538 C CA . ASP A 1 69 ? -3.863 4.547 -4.93 1 98.69 69 ASP A CA 1
ATOM 539 C C . ASP A 1 69 ? -3.912 4.977 -6.395 1 98.69 69 ASP A C 1
ATOM 541 O O . ASP A 1 69 ? -4.59 5.945 -6.742 1 98.69 69 ASP A O 1
ATOM 545 N N . HIS A 1 70 ? -3.143 4.285 -7.266 1 98.06 70 HIS A N 1
ATOM 546 C CA . HIS A 1 70 ? -3.064 4.531 -8.703 1 98.06 70 HIS A CA 1
ATOM 547 C C . HIS A 1 70 ? -2.482 5.91 -8.992 1 98.06 70 HIS A C 1
ATOM 549 O O . HIS A 1 70 ? -2.742 6.488 -10.047 1 98.06 70 HIS A O 1
ATOM 555 N N . ALA A 1 71 ? -1.707 6.477 -8.047 1 98.31 71 ALA A N 1
ATOM 556 C CA . ALA A 1 71 ? -1.21 7.836 -8.234 1 98.31 71 ALA A CA 1
ATOM 557 C C . ALA A 1 71 ? 0.216 7.977 -7.711 1 98.31 71 ALA A C 1
ATOM 559 O O . ALA A 1 71 ? 1.087 8.516 -8.398 1 98.31 71 ALA A O 1
ATOM 560 N N . THR A 1 72 ? 0.517 7.418 -6.504 1 98.5 72 THR A N 1
ATOM 561 C CA . THR A 1 72 ? 1.799 7.727 -5.879 1 98.5 72 THR A CA 1
ATOM 562 C C . THR A 1 72 ? 2.482 6.449 -5.395 1 98.5 72 THR A C 1
ATOM 564 O O . THR A 1 72 ? 3.709 6.398 -5.293 1 98.5 72 THR A O 1
ATOM 567 N N . PHE A 1 73 ? 1.655 5.418 -5.109 1 98.81 73 PHE A N 1
ATOM 568 C CA . PHE A 1 73 ? 2.205 4.277 -4.387 1 98.81 73 PHE A CA 1
ATOM 569 C C . PHE A 1 73 ? 1.541 2.98 -4.836 1 98.81 73 PHE A C 1
ATOM 571 O O . PHE A 1 73 ? 0.348 2.963 -5.145 1 98.81 73 PHE A O 1
ATOM 578 N N . ALA A 1 74 ? 2.32 1.889 -4.77 1 98.94 74 ALA A N 1
ATOM 579 C CA . ALA A 1 74 ? 1.788 0.533 -4.875 1 98.94 74 ALA A CA 1
ATOM 580 C C . ALA A 1 74 ? 2.572 -0.434 -3.992 1 98.94 74 ALA A C 1
ATOM 582 O O . ALA A 1 74 ? 3.779 -0.269 -3.801 1 98.94 74 ALA A O 1
ATOM 583 N N . TYR A 1 75 ? 1.876 -1.357 -3.465 1 98.94 75 TYR A N 1
ATOM 584 C CA . TYR A 1 75 ? 2.43 -2.52 -2.779 1 98.94 75 TYR A CA 1
ATOM 585 C C . TYR A 1 75 ? 2.125 -3.801 -3.545 1 98.94 75 TYR A C 1
ATOM 587 O O . TYR A 1 75 ? 0.958 -4.145 -3.752 1 98.94 75 TYR A O 1
ATOM 595 N N . LEU A 1 76 ? 3.168 -4.461 -4.02 1 98.88 76 LEU A N 1
ATOM 596 C CA . LEU A 1 76 ? 3.016 -5.73 -4.723 1 98.88 76 LEU A CA 1
ATOM 597 C C . LEU A 1 76 ? 2.982 -6.895 -3.738 1 98.88 76 LEU A C 1
ATOM 599 O O . LEU A 1 76 ? 3.881 -7.035 -2.906 1 98.88 76 LEU A O 1
ATOM 603 N N . CYS A 1 77 ? 1.896 -7.734 -3.846 1 98.62 77 CYS A N 1
ATOM 604 C CA . CYS A 1 77 ? 1.761 -8.859 -2.924 1 98.62 77 CYS A CA 1
ATOM 605 C C . CYS A 1 77 ? 0.96 -9.984 -3.559 1 98.62 77 CYS A C 1
ATOM 607 O O . CYS A 1 77 ? 0.418 -9.836 -4.652 1 98.62 77 CYS A O 1
ATOM 609 N N . ASP A 1 78 ? 1.011 -11.156 -2.945 1 98.44 78 ASP A N 1
ATOM 610 C CA . ASP A 1 78 ? 0.26 -12.344 -3.332 1 98.44 78 ASP A CA 1
ATOM 611 C C . ASP A 1 78 ? 0.58 -12.75 -4.766 1 98.44 78 ASP A C 1
ATOM 613 O O . ASP A 1 78 ? -0.328 -12.992 -5.566 1 98.44 78 ASP A O 1
ATOM 617 N N . VAL A 1 79 ? 1.817 -12.703 -5.066 1 98.62 79 VAL A N 1
ATOM 618 C CA . VAL A 1 79 ? 2.275 -13.141 -6.379 1 98.62 79 VAL A CA 1
ATOM 619 C C . VAL A 1 79 ? 2.559 -14.641 -6.352 1 98.62 79 VAL A C 1
ATOM 621 O O . VAL A 1 79 ? 3.352 -15.117 -5.535 1 98.62 79 VAL A O 1
ATOM 624 N N . PHE A 1 80 ? 1.862 -15.344 -7.281 1 98.5 80 PHE A N 1
ATOM 625 C CA . PHE A 1 80 ? 2.178 -16.766 -7.355 1 98.5 80 PHE A CA 1
ATOM 626 C C . PHE A 1 80 ? 1.823 -17.328 -8.727 1 98.5 80 PHE A C 1
ATOM 628 O O . PHE A 1 80 ? 1.055 -16.719 -9.469 1 98.5 80 PHE A O 1
ATOM 635 N N . VAL A 1 81 ? 2.469 -18.359 -9.07 1 98.19 81 VAL A N 1
ATOM 636 C CA . VAL A 1 81 ? 2.078 -19.297 -10.102 1 98.19 81 VAL A CA 1
ATOM 637 C C . VAL A 1 81 ? 1.604 -20.609 -9.461 1 98.19 81 VAL A C 1
ATOM 639 O O . VAL A 1 81 ? 2.23 -21.109 -8.523 1 98.19 81 VAL A O 1
ATOM 642 N N . LEU A 1 82 ? 0.451 -21.094 -9.906 1 98.19 82 LEU A N 1
ATOM 643 C CA . LEU A 1 82 ? -0.045 -22.344 -9.336 1 98.19 82 LEU A CA 1
ATOM 644 C C . LEU A 1 82 ? 0.992 -23.453 -9.477 1 98.19 82 LEU A C 1
ATOM 646 O O . LEU A 1 82 ? 1.664 -23.562 -10.5 1 98.19 82 LEU A O 1
ATOM 650 N N . PRO A 1 83 ? 1.085 -24.297 -8.492 1 97.06 83 PRO A N 1
ATOM 651 C CA . PRO A 1 83 ? 2.166 -25.281 -8.43 1 97.06 83 PRO A CA 1
ATOM 652 C C . PRO A 1 83 ? 2.24 -26.156 -9.688 1 97.06 83 PRO A C 1
ATOM 654 O O . PRO A 1 83 ? 3.328 -26.375 -10.227 1 97.06 83 PRO A O 1
ATOM 657 N N . ALA A 1 84 ? 1.164 -26.547 -10.227 1 95.56 84 ALA A N 1
ATOM 658 C CA . ALA A 1 84 ? 1.119 -27.453 -11.383 1 95.56 84 ALA A CA 1
ATOM 659 C C . ALA A 1 84 ? 1.599 -26.75 -12.648 1 95.56 84 ALA A C 1
ATOM 661 O O . ALA A 1 84 ? 1.881 -27.391 -13.656 1 95.56 84 ALA A O 1
ATOM 662 N N . GLU A 1 85 ? 1.722 -25.422 -12.531 1 95.56 85 GLU A N 1
ATOM 663 C CA . GLU A 1 85 ? 2.002 -24.641 -13.727 1 95.56 85 GLU A CA 1
ATOM 664 C C . GLU A 1 85 ? 3.395 -24.016 -13.664 1 95.56 85 GLU A C 1
ATOM 666 O O . GLU A 1 85 ? 3.771 -23.234 -14.547 1 95.56 85 GLU A O 1
ATOM 671 N N . ARG A 1 86 ? 4.129 -24.344 -12.672 1 96.25 86 ARG A N 1
ATOM 672 C CA . ARG A 1 86 ? 5.438 -23.734 -12.461 1 96.25 86 ARG A CA 1
ATOM 673 C C . ARG A 1 86 ? 6.469 -24.312 -13.422 1 96.25 86 ARG A C 1
ATOM 675 O O . ARG A 1 86 ? 6.246 -25.375 -14.016 1 96.25 86 ARG A O 1
ATOM 682 N N . GLY A 1 87 ? 7.492 -23.562 -13.656 1 95.06 87 GLY A N 1
ATOM 683 C CA . GLY A 1 87 ? 8.562 -24.016 -14.539 1 95.06 87 GLY A CA 1
ATOM 684 C C . GLY A 1 87 ? 8.344 -23.625 -15.984 1 95.06 87 GLY A C 1
ATOM 685 O O . GLY A 1 87 ? 9.117 -24.016 -16.859 1 95.06 87 GLY A O 1
ATOM 686 N N . ASN A 1 88 ? 7.344 -22.812 -16.297 1 94.75 88 ASN A N 1
ATOM 687 C CA . ASN A 1 88 ? 7.004 -22.453 -17.672 1 94.75 88 ASN A CA 1
ATOM 688 C C . ASN A 1 88 ? 7.332 -20.984 -17.938 1 94.75 88 ASN A C 1
ATOM 690 O O . ASN A 1 88 ? 7.027 -20.469 -19.016 1 94.75 88 ASN A O 1
ATOM 694 N N . GLY A 1 89 ? 7.895 -20.297 -16.922 1 95.88 89 GLY A N 1
ATOM 695 C CA . GLY A 1 89 ? 8.25 -18.906 -17.109 1 95.88 89 GLY A CA 1
ATOM 696 C C . GLY A 1 89 ? 7.098 -17.953 -16.859 1 95.88 89 GLY A C 1
ATOM 697 O O . GLY A 1 89 ? 7.207 -16.75 -17.125 1 95.88 89 GLY A O 1
ATOM 698 N N . TYR A 1 90 ? 5.996 -18.406 -16.297 1 97.19 90 TYR A N 1
ATOM 699 C CA . TYR A 1 90 ? 4.793 -17.594 -16.141 1 97.19 90 TYR A CA 1
ATOM 700 C C . TYR A 1 90 ? 4.996 -16.5 -15.102 1 97.19 90 TYR A C 1
ATOM 702 O O . TYR A 1 90 ? 4.461 -15.398 -15.234 1 97.19 90 TYR A O 1
ATOM 710 N N . GLY A 1 91 ? 5.73 -16.812 -14.055 1 97.44 91 GLY A N 1
ATOM 711 C CA . GLY A 1 91 ? 5.996 -15.812 -13.031 1 97.44 91 GLY A CA 1
ATOM 712 C C . GLY A 1 91 ? 6.707 -14.578 -13.57 1 97.44 91 GLY A C 1
ATOM 713 O O . GLY A 1 91 ? 6.262 -13.453 -13.352 1 97.44 91 GLY A O 1
ATOM 714 N N . ARG A 1 92 ? 7.762 -14.82 -14.266 1 97.62 92 ARG A N 1
ATOM 715 C CA . ARG A 1 92 ? 8.516 -13.727 -14.867 1 97.62 92 ARG A CA 1
ATOM 716 C C . ARG A 1 92 ? 7.66 -12.961 -15.867 1 97.62 92 ARG A C 1
ATOM 718 O O . ARG A 1 92 ? 7.656 -11.727 -15.875 1 97.62 92 ARG A O 1
ATOM 725 N N . ALA A 1 93 ? 6.934 -13.625 -16.688 1 98.06 93 ALA A N 1
ATOM 726 C CA . ALA A 1 93 ? 6.074 -12.984 -17.688 1 98.06 93 ALA A CA 1
ATOM 727 C C . ALA A 1 93 ? 5.016 -12.117 -17.016 1 98.06 93 ALA A C 1
ATOM 729 O O . ALA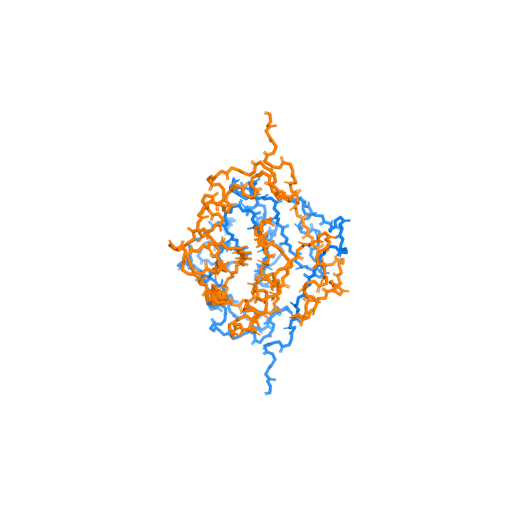 A 1 93 ? 4.711 -11.023 -17.484 1 98.06 93 ALA A O 1
ATOM 730 N N . LEU A 1 94 ? 4.469 -12.617 -15.953 1 98.31 94 LEU A N 1
ATOM 731 C CA . LEU A 1 94 ? 3.451 -11.898 -15.203 1 98.31 94 LEU A CA 1
ATOM 732 C C . LEU A 1 94 ? 4.016 -10.602 -14.625 1 98.31 94 LEU A C 1
ATOM 734 O O . LEU A 1 94 ? 3.438 -9.531 -14.82 1 98.31 94 LEU A O 1
ATOM 738 N N . ILE A 1 95 ? 5.148 -10.672 -13.977 1 98.5 95 ILE A N 1
ATOM 739 C CA . ILE A 1 95 ? 5.785 -9.508 -13.367 1 98.5 95 ILE A CA 1
ATOM 740 C C . ILE A 1 95 ? 6.172 -8.508 -14.453 1 98.5 95 ILE A C 1
ATOM 742 O O . ILE A 1 95 ? 5.93 -7.309 -14.32 1 98.5 95 ILE A O 1
ATOM 746 N N . ASP A 1 96 ? 6.711 -9.008 -15.57 1 98.19 96 ASP A N 1
ATOM 747 C CA . ASP A 1 96 ? 7.047 -8.125 -16.688 1 98.19 96 ASP A CA 1
ATOM 748 C C . ASP A 1 96 ? 5.809 -7.391 -17.188 1 98.19 96 ASP A C 1
ATOM 750 O O . ASP A 1 96 ? 5.863 -6.191 -17.469 1 98.19 96 ASP A O 1
ATOM 754 N N . HIS A 1 97 ? 4.73 -8.07 -17.312 1 98.06 97 HIS A N 1
ATOM 755 C CA . HIS A 1 97 ? 3.484 -7.477 -17.797 1 98.06 97 HIS A CA 1
ATOM 756 C C . HIS A 1 97 ? 2.994 -6.387 -16.844 1 98.06 97 HIS A C 1
ATOM 758 O O . HIS A 1 97 ? 2.611 -5.301 -17.297 1 98.06 97 HIS A O 1
ATOM 764 N N . VAL A 1 98 ? 2.967 -6.652 -15.547 1 98.12 98 VAL A N 1
ATOM 765 C CA . VAL A 1 98 ? 2.521 -5.691 -14.539 1 98.12 98 VAL A CA 1
ATOM 766 C C . VAL A 1 98 ? 3.328 -4.402 -14.664 1 98.12 98 VAL A C 1
ATOM 768 O O . VAL A 1 98 ? 2.758 -3.309 -14.711 1 98.12 98 VAL A O 1
ATOM 771 N N . PHE A 1 99 ? 4.582 -4.422 -14.773 1 97.75 99 PHE A N 1
ATOM 772 C CA . PHE A 1 99 ? 5.449 -3.252 -14.672 1 97.75 99 PHE A CA 1
ATOM 773 C C . PHE A 1 99 ? 5.688 -2.637 -16.047 1 97.75 99 PHE A C 1
ATOM 775 O O . PHE A 1 99 ? 6.375 -1.621 -16.172 1 97.75 99 PHE A O 1
ATOM 782 N N . ALA A 1 100 ? 5.078 -3.26 -17.062 1 96.19 100 ALA A N 1
ATOM 783 C CA . ALA A 1 100 ? 5.055 -2.648 -18.391 1 96.19 100 ALA A CA 1
ATOM 784 C C . ALA A 1 100 ? 3.904 -1.652 -18.516 1 96.19 100 ALA A C 1
ATOM 786 O O . ALA A 1 100 ? 3.855 -0.865 -19.469 1 96.19 100 ALA A O 1
ATOM 787 N N . GLN A 1 101 ? 3.029 -1.691 -17.547 1 96 101 GLN A N 1
ATOM 788 C CA . GLN A 1 101 ? 1.908 -0.759 -17.594 1 96 101 GLN A CA 1
ATOM 789 C C . GLN A 1 101 ? 2.385 0.682 -17.438 1 96 101 GLN A C 1
ATOM 791 O O . GLN A 1 101 ? 3.191 0.979 -16.562 1 96 101 GLN A O 1
ATOM 796 N N . GLU A 1 102 ? 1.864 1.591 -18.156 1 94.81 102 GLU A N 1
ATOM 797 C CA . GLU A 1 102 ? 2.301 2.982 -18.172 1 94.81 102 GLU A CA 1
ATOM 798 C C . GLU A 1 102 ? 2.061 3.65 -16.828 1 94.81 102 GLU A C 1
ATOM 800 O O . GLU A 1 102 ? 2.926 4.367 -16.312 1 94.81 102 GLU A O 1
ATOM 805 N N . TRP A 1 103 ? 0.881 3.412 -16.297 1 93.88 103 TRP A N 1
ATOM 806 C CA . TRP A 1 103 ? 0.521 4.113 -15.062 1 93.88 103 TRP A CA 1
ATOM 807 C C . TRP A 1 103 ? 1.428 3.691 -13.914 1 93.88 103 TRP A C 1
ATOM 809 O O . TRP A 1 103 ? 1.677 4.477 -12.992 1 93.88 103 TRP A O 1
ATOM 819 N N . VAL A 1 104 ? 2.008 2.51 -13.938 1 96.56 104 VAL A N 1
ATOM 820 C CA . VAL A 1 104 ? 2.9 2.018 -12.891 1 96.56 104 VAL A CA 1
ATOM 821 C C . VAL A 1 104 ? 4.191 2.836 -12.883 1 96.56 104 VAL A C 1
ATOM 823 O O . VAL A 1 104 ? 4.777 3.074 -11.828 1 96.56 104 VAL A O 1
ATOM 826 N N . GLN A 1 105 ? 4.574 3.303 -14.016 1 93.88 105 GLN A N 1
ATOM 827 C CA . GLN A 1 105 ? 5.805 4.074 -14.148 1 93.88 105 GLN A CA 1
ATOM 828 C C . GLN A 1 105 ? 5.648 5.473 -13.555 1 93.88 105 GLN A C 1
ATOM 830 O O . GLN A 1 105 ? 6.637 6.18 -13.352 1 93.88 105 GLN A O 1
ATOM 835 N N . GLY A 1 106 ? 4.465 5.859 -13.273 1 94.81 106 GLY A N 1
ATOM 836 C CA . GLY A 1 106 ? 4.207 7.176 -12.711 1 94.81 106 GLY A CA 1
ATOM 837 C C . GLY A 1 106 ? 4.148 7.176 -11.195 1 94.81 106 GLY A C 1
ATOM 838 O O . GLY A 1 106 ? 3.973 8.227 -10.578 1 94.81 106 GLY A O 1
ATOM 839 N N . LEU A 1 107 ? 4.309 6.02 -10.594 1 97.88 107 LEU A N 1
ATOM 840 C CA . LEU A 1 107 ? 4.258 5.918 -9.141 1 97.88 107 LEU A CA 1
ATOM 841 C C . LEU A 1 107 ? 5.59 6.328 -8.516 1 97.88 107 LEU A C 1
ATOM 843 O O . LEU A 1 107 ? 6.652 5.945 -9.008 1 97.88 107 LEU A O 1
ATOM 847 N N . ARG A 1 108 ? 5.52 7.105 -7.492 1 97.62 108 ARG A N 1
ATOM 848 C CA . ARG A 1 108 ? 6.711 7.574 -6.797 1 97.62 108 ARG A CA 1
ATOM 849 C C . ARG A 1 108 ? 7.434 6.422 -6.109 1 97.62 108 ARG A C 1
ATOM 851 O O . ARG A 1 108 ? 8.664 6.406 -6.043 1 97.62 108 ARG A O 1
ATOM 858 N N . ARG A 1 109 ? 6.625 5.504 -5.566 1 98.25 109 ARG A N 1
ATOM 859 C CA . ARG A 1 109 ? 7.191 4.402 -4.797 1 98.25 109 ARG A CA 1
ATOM 860 C C . ARG A 1 109 ? 6.395 3.119 -5.008 1 98.25 109 ARG A C 1
ATOM 862 O O . ARG A 1 109 ? 5.164 3.141 -5.012 1 98.25 109 ARG A O 1
ATOM 869 N N . ILE A 1 110 ? 7.04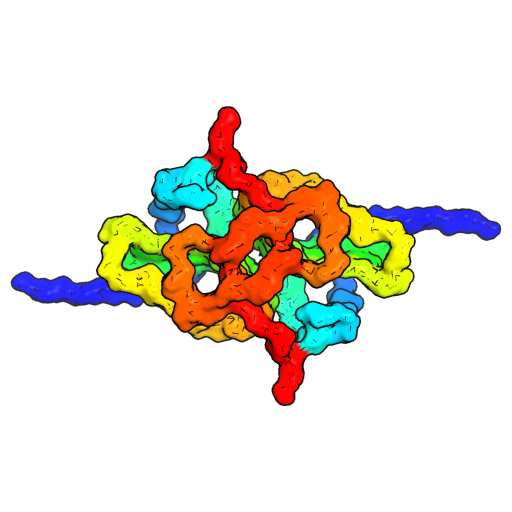3 2.043 -5.215 1 98.75 110 ILE A N 1
ATOM 870 C CA . ILE A 1 110 ? 6.504 0.688 -5.211 1 98.75 110 ILE A CA 1
ATOM 871 C C . ILE A 1 110 ? 7.309 -0.185 -4.25 1 98.75 110 ILE A C 1
ATOM 873 O O . ILE A 1 110 ? 8.539 -0.152 -4.258 1 98.75 110 ILE A O 1
ATOM 877 N N . MET A 1 111 ? 6.625 -0.872 -3.395 1 98.81 111 MET A N 1
ATOM 878 C CA . MET A 1 111 ? 7.316 -1.723 -2.43 1 98.81 111 MET A CA 1
ATOM 879 C C . MET A 1 111 ? 6.793 -3.154 -2.496 1 98.81 111 MET A C 1
ATOM 881 O O . MET A 1 111 ? 5.703 -3.4 -3.012 1 98.81 111 MET A O 1
ATOM 885 N N . LEU A 1 112 ? 7.566 -4.059 -2.066 1 98.62 112 LEU A N 1
ATOM 886 C CA . LEU A 1 112 ? 7.172 -5.434 -1.793 1 98.62 112 LEU A CA 1
ATOM 887 C C . LEU A 1 112 ? 8.023 -6.035 -0.682 1 98.62 112 LEU A C 1
ATOM 889 O O . LEU A 1 112 ? 9.055 -5.465 -0.307 1 98.62 112 LEU A O 1
ATOM 893 N N . VAL A 1 113 ? 7.508 -7.078 -0.072 1 98 113 VAL A N 1
ATOM 894 C CA . VAL A 1 113 ? 8.25 -7.891 0.884 1 98 113 VAL A CA 1
ATOM 895 C C . VAL A 1 113 ? 8.328 -9.336 0.389 1 98 113 VAL A C 1
ATOM 897 O O . VAL A 1 113 ? 7.309 -9.914 0.008 1 98 113 VAL A O 1
ATOM 900 N N . THR A 1 114 ? 9.484 -9.875 0.342 1 97.06 114 THR A N 1
ATOM 901 C CA . THR A 1 114 ? 9.68 -11.234 -0.154 1 97.06 114 THR A CA 1
ATOM 902 C C . THR A 1 114 ? 10.758 -11.953 0.655 1 97.06 114 THR A C 1
ATOM 904 O O . THR A 1 114 ? 11.703 -11.32 1.141 1 97.06 114 THR A O 1
ATOM 907 N N . SER A 1 115 ? 10.633 -13.203 0.835 1 94.56 115 SER A N 1
ATOM 908 C CA . SER A 1 115 ? 11.625 -13.992 1.568 1 94.56 115 SER A CA 1
ATOM 909 C C . SER A 1 115 ? 12.672 -14.578 0.628 1 94.56 115 SER A C 1
ATOM 911 O O . SER A 1 115 ? 13.852 -14.656 0.974 1 94.56 115 SER A O 1
ATOM 913 N N . ASP A 1 116 ? 12.273 -14.977 -0.578 1 91.62 116 ASP A N 1
ATOM 914 C CA . ASP A 1 116 ? 13.188 -15.805 -1.358 1 91.62 116 ASP A CA 1
ATOM 915 C C . ASP A 1 116 ? 13.078 -15.492 -2.848 1 91.62 116 ASP A C 1
ATOM 917 O O . ASP A 1 116 ? 13.688 -16.172 -3.678 1 91.62 116 ASP A O 1
ATOM 921 N N . ALA A 1 117 ? 12.297 -14.523 -3.25 1 94.81 117 ALA A N 1
ATOM 922 C CA . ALA A 1 117 ? 12.031 -14.305 -4.668 1 94.81 117 ALA A CA 1
ATOM 923 C C . ALA A 1 117 ? 12.672 -13.008 -5.148 1 94.81 117 ALA A C 1
ATOM 925 O O . ALA A 1 117 ? 12.219 -12.406 -6.125 1 94.81 117 ALA A O 1
ATOM 926 N N . HIS A 1 118 ? 13.695 -12.539 -4.59 1 96.81 118 HIS A N 1
ATOM 927 C CA . HIS A 1 118 ? 14.352 -11.281 -4.926 1 96.81 118 HIS A CA 1
ATOM 928 C C . HIS A 1 118 ? 14.734 -11.234 -6.402 1 96.81 118 HIS A C 1
ATOM 930 O O . HIS A 1 118 ? 14.562 -10.211 -7.066 1 96.81 118 HIS A O 1
ATOM 936 N N . ALA A 1 119 ? 15.227 -12.344 -6.875 1 96.12 119 ALA A N 1
ATOM 937 C CA . ALA A 1 119 ? 15.727 -12.414 -8.242 1 96.12 119 ALA A CA 1
ATOM 938 C C . ALA A 1 119 ? 14.602 -12.203 -9.25 1 96.12 119 ALA A C 1
ATOM 940 O O . ALA A 1 119 ? 14.836 -11.727 -10.367 1 96.12 119 ALA A O 1
ATOM 941 N N . LEU A 1 120 ? 13.422 -12.516 -8.867 1 97 120 LEU A N 1
ATOM 942 C CA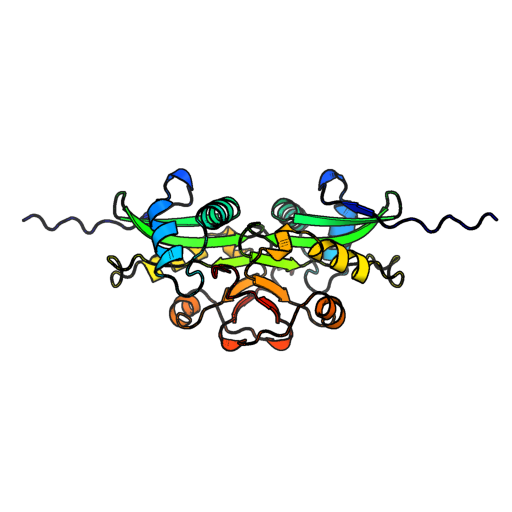 . LEU A 1 120 ? 12.258 -12.344 -9.734 1 97 120 LEU A CA 1
ATOM 943 C C . LEU A 1 120 ? 11.984 -10.867 -9.992 1 97 120 LEU A C 1
ATOM 945 O O . LEU A 1 120 ? 11.508 -10.492 -11.062 1 97 120 LEU A O 1
ATOM 949 N N . TYR A 1 121 ? 12.359 -10.023 -9.023 1 98.25 121 TYR A N 1
ATOM 950 C CA . TYR A 1 121 ? 11.867 -8.648 -9.055 1 98.25 121 TYR A CA 1
ATOM 951 C C . TYR A 1 121 ? 12.969 -7.684 -9.477 1 98.25 121 TYR A C 1
ATOM 953 O O . TYR A 1 121 ? 12.688 -6.562 -9.906 1 98.25 121 TYR A O 1
ATOM 961 N N . ARG A 1 122 ? 14.188 -8.055 -9.43 1 97.56 122 ARG A N 1
ATOM 962 C CA . ARG A 1 122 ? 15.32 -7.199 -9.75 1 97.56 122 ARG A CA 1
ATOM 963 C C . ARG A 1 122 ? 15.25 -6.711 -11.195 1 97.56 122 ARG A C 1
ATOM 965 O O . ARG A 1 122 ? 15.453 -5.523 -11.469 1 97.56 122 ARG A O 1
ATOM 972 N N . PRO A 1 123 ? 14.875 -7.578 -12.117 1 97.25 123 PRO A N 1
ATOM 973 C CA . PRO A 1 123 ? 14.914 -7.156 -13.516 1 97.25 123 PRO A CA 1
ATOM 974 C C . PRO A 1 123 ? 13.938 -6.023 -13.82 1 97.25 123 PRO A C 1
ATOM 976 O O . PRO A 1 123 ? 14.109 -5.301 -14.805 1 97.25 123 PRO A O 1
ATOM 979 N N . VAL A 1 124 ? 12.938 -5.91 -13.008 1 97.44 124 VAL A N 1
ATOM 980 C CA . VAL A 1 124 ? 11.961 -4.871 -13.297 1 97.44 124 VAL A CA 1
ATOM 981 C C . VAL A 1 124 ? 12.258 -3.629 -12.469 1 97.44 124 VAL A C 1
ATOM 983 O O . VAL A 1 124 ? 11.445 -2.701 -12.406 1 97.44 124 VAL A O 1
ATOM 986 N N . GLY A 1 125 ? 13.359 -3.633 -11.664 1 97.56 125 GLY A N 1
ATOM 987 C CA . GLY A 1 125 ? 13.852 -2.387 -11.102 1 97.56 125 GLY A CA 1
ATOM 988 C C . GLY A 1 125 ? 13.828 -2.367 -9.586 1 97.56 125 GLY A C 1
ATOM 989 O O . GLY A 1 125 ? 14.266 -1.396 -8.961 1 97.56 125 GLY A O 1
ATOM 990 N N . PHE A 1 126 ? 13.336 -3.43 -8.938 1 98.44 126 PHE A N 1
ATOM 991 C CA . PHE A 1 126 ? 13.32 -3.457 -7.48 1 98.44 126 PHE A CA 1
ATOM 992 C C . PHE A 1 126 ? 14.742 -3.57 -6.934 1 98.44 126 PHE A C 1
ATOM 994 O O . PHE A 1 126 ? 15.57 -4.297 -7.484 1 98.44 126 PHE A O 1
ATOM 1001 N N . GLU A 1 127 ? 14.938 -2.893 -5.914 1 97.75 127 GLU A N 1
ATOM 1002 C CA . GLU A 1 127 ? 16.203 -2.916 -5.184 1 97.75 127 GLU A CA 1
ATOM 1003 C C . GLU A 1 127 ? 15.969 -2.994 -3.678 1 97.75 127 GLU A C 1
ATOM 1005 O O . GLU A 1 127 ? 14.883 -2.668 -3.197 1 97.75 127 GLU A O 1
ATOM 1010 N N . PRO A 1 128 ? 17.016 -3.434 -3.021 1 96 128 PRO A N 1
ATOM 1011 C CA . PRO A 1 128 ? 16.906 -3.283 -1.568 1 96 128 PRO A CA 1
ATOM 1012 C C . PRO A 1 128 ? 16.672 -1.837 -1.142 1 96 128 PRO A C 1
ATOM 1014 O O . PRO A 1 128 ? 17.125 -0.909 -1.811 1 96 128 PRO A O 1
ATOM 1017 N N . CYS A 1 129 ? 15.922 -1.675 -0.065 1 95.06 129 CYS A N 1
ATOM 1018 C CA . CYS A 1 129 ? 15.68 -0.322 0.424 1 95.06 129 CYS A CA 1
ATOM 1019 C C . CYS A 1 129 ? 17 0.387 0.733 1 95.06 129 CYS A C 1
ATOM 1021 O O . CYS A 1 129 ? 17.828 -0.131 1.484 1 95.06 129 CYS A O 1
ATOM 1023 N N . ALA A 1 130 ? 17.172 1.564 0.183 1 91.12 130 ALA A N 1
ATOM 1024 C CA . ALA A 1 130 ? 18.406 2.328 0.37 1 91.12 130 ALA A CA 1
ATOM 1025 C C . ALA A 1 130 ? 18.547 2.801 1.814 1 91.12 130 ALA A C 1
ATOM 1027 O O . ALA A 1 130 ? 19.656 2.91 2.334 1 91.12 130 ALA A O 1
ATOM 1028 N N . ASN A 1 131 ? 17.422 3.104 2.445 1 94.69 131 ASN A N 1
ATOM 1029 C CA . ASN A 1 131 ? 17.375 3.572 3.826 1 94.69 131 ASN A CA 1
ATOM 1030 C C . ASN A 1 131 ? 16.406 2.746 4.668 1 94.69 131 ASN A C 1
ATOM 1032 O O . ASN A 1 131 ? 15.352 3.232 5.055 1 94.69 131 ASN A O 1
ATOM 1036 N N . PRO A 1 132 ? 16.859 1.552 4.965 1 95.88 132 PRO A N 1
ATOM 1037 C CA . PRO A 1 132 ? 15.953 0.645 5.664 1 95.88 132 PRO A CA 1
ATOM 1038 C C . PRO A 1 132 ? 15.523 1.182 7.027 1 95.88 132 PRO A C 1
ATOM 1040 O O . PRO A 1 132 ? 14.461 0.805 7.535 1 95.88 132 PRO A O 1
ATOM 1043 N N . GLU A 1 133 ? 16.328 2.102 7.641 1 94.88 133 GLU A N 1
ATOM 1044 C CA . GLU A 1 133 ? 16 2.66 8.953 1 94.88 133 GLU A CA 1
ATOM 1045 C C . GLU A 1 133 ? 14.773 3.561 8.883 1 94.88 133 GLU A C 1
ATOM 1047 O O . GLU A 1 133 ? 14.18 3.887 9.914 1 94.88 133 GLU A O 1
ATOM 1052 N N . ARG A 1 134 ? 14.398 3.965 7.688 1 97.12 134 ARG A N 1
ATOM 1053 C CA . ARG A 1 134 ? 13.258 4.855 7.527 1 97.12 134 ARG A CA 1
ATOM 1054 C C . ARG A 1 134 ? 11.961 4.066 7.41 1 97.12 134 ARG A C 1
ATOM 1056 O O . ARG A 1 134 ? 10.867 4.633 7.516 1 97.12 134 ARG A O 1
ATOM 1063 N N . VAL A 1 135 ? 12.062 2.758 7.172 1 98.25 135 VAL A N 1
ATOM 1064 C CA . VAL A 1 135 ? 10.883 1.914 7.008 1 98.25 135 VAL A CA 1
ATOM 1065 C C . VAL A 1 135 ? 10.43 1.398 8.367 1 98.25 135 VAL A C 1
ATOM 1067 O O . VAL A 1 135 ? 11.227 0.853 9.133 1 98.25 135 VAL A O 1
ATOM 1070 N N . MET A 1 136 ? 9.18 1.666 8.711 1 98.5 136 MET A N 1
ATOM 1071 C CA . MET A 1 136 ? 8.547 1.099 9.906 1 98.5 136 MET A CA 1
ATOM 1072 C C . MET A 1 136 ? 7.359 0.222 9.531 1 98.5 136 MET A C 1
ATOM 1074 O O . MET A 1 136 ? 6.758 0.407 8.469 1 98.5 136 MET A O 1
ATOM 1078 N N . GLU A 1 137 ? 7.102 -0.704 10.461 1 98.5 137 GLU A N 1
ATOM 1079 C CA . GLU A 1 137 ? 5.973 -1.575 10.141 1 98.5 137 GLU A CA 1
ATOM 1080 C C . GLU A 1 137 ? 5.27 -2.051 11.414 1 98.5 137 GLU A C 1
ATOM 1082 O O . GLU A 1 137 ? 5.844 -2 12.5 1 98.5 137 GLU A O 1
ATOM 1087 N N . ILE A 1 138 ? 4.035 -2.312 11.32 1 98.12 138 ILE A N 1
ATOM 1088 C CA . ILE A 1 138 ? 3.264 -3.209 12.172 1 98.12 138 ILE A CA 1
ATOM 1089 C C . ILE A 1 138 ? 3.004 -4.523 11.438 1 98.12 138 ILE A C 1
ATOM 1091 O O . ILE A 1 138 ? 2.469 -4.523 10.328 1 98.12 138 ILE A O 1
ATOM 1095 N N . ARG A 1 139 ? 3.42 -5.59 11.977 1 97.38 139 ARG A N 1
ATOM 1096 C CA . ARG A 1 139 ? 3.26 -6.906 11.367 1 97.38 139 ARG A CA 1
ATOM 1097 C C . ARG A 1 139 ? 2.549 -7.863 12.312 1 97.38 139 ARG A C 1
ATOM 1099 O O . ARG A 1 139 ? 2.914 -7.973 13.484 1 97.38 139 ARG A O 1
ATOM 1106 N N . ARG A 1 140 ? 1.56 -8.578 11.82 1 95.88 140 ARG A N 1
ATOM 1107 C CA . ARG A 1 140 ? 0.801 -9.57 12.57 1 95.88 140 ARG A CA 1
ATOM 1108 C C . ARG A 1 140 ? 0.801 -10.914 11.852 1 95.88 140 ARG A C 1
ATOM 1110 O O . ARG A 1 140 ? -0.215 -11.328 11.289 1 95.88 140 ARG A O 1
ATOM 1117 N N . PRO A 1 141 ? 1.855 -11.664 11.883 1 91.69 141 PRO A N 1
ATOM 1118 C CA . PRO A 1 141 ? 2.027 -12.883 11.086 1 91.69 141 PRO A CA 1
ATOM 1119 C C . PRO A 1 141 ? 1.056 -13.992 11.484 1 91.69 141 PRO A C 1
ATOM 1121 O O . PRO A 1 141 ? 0.755 -14.875 10.672 1 91.69 141 PRO A O 1
ATOM 1124 N N . ASP A 1 142 ? 0.531 -13.977 12.688 1 93.5 142 ASP A N 1
ATOM 1125 C CA . ASP A 1 142 ? -0.328 -15.055 13.172 1 93.5 142 ASP A CA 1
ATOM 1126 C C . ASP A 1 142 ? -1.796 -14.633 13.164 1 93.5 142 ASP A C 1
ATOM 1128 O O . ASP A 1 142 ? -2.619 -15.219 13.859 1 93.5 142 ASP A O 1
ATOM 1132 N N . ILE A 1 143 ? -2.08 -13.664 12.367 1 95.38 143 ILE A N 1
ATOM 1133 C CA . ILE A 1 143 ? -3.404 -13.055 12.438 1 95.38 143 ILE A CA 1
ATOM 1134 C C . ILE A 1 143 ? -4.453 -14.039 11.93 1 95.38 143 ILE A C 1
ATOM 1136 O O . ILE A 1 143 ? -5.633 -13.93 12.273 1 95.38 143 ILE A O 1
ATOM 1140 N N . TYR A 1 144 ? -4.008 -14.969 11.188 1 95.31 144 TYR A N 1
ATOM 1141 C CA . TYR A 1 144 ? -4.965 -15.922 10.633 1 95.31 144 TYR A CA 1
ATOM 1142 C C . TYR A 1 144 ? -4.941 -17.234 11.406 1 95.31 144 TYR A C 1
ATOM 1144 O O . TYR A 1 144 ? -5.633 -18.188 11.039 1 95.31 144 TYR A O 1
ATOM 1152 N N . ALA A 1 145 ? -4.039 -17.328 12.305 1 87.56 145 ALA A N 1
ATOM 1153 C CA . ALA A 1 145 ? -3.939 -18.547 13.094 1 87.56 145 ALA A CA 1
ATOM 1154 C C . ALA A 1 145 ? -5.184 -18.75 13.953 1 87.56 145 ALA A C 1
ATOM 1156 O O . ALA A 1 145 ? -5.773 -17.781 14.445 1 87.56 145 ALA A O 1
ATOM 1157 N N . LYS A 1 146 ? -5.75 -19.703 13.773 1 70.19 146 LYS A N 1
ATOM 1158 C CA . LYS A 1 146 ? -6.898 -20.062 14.602 1 70.19 146 LYS A CA 1
ATOM 1159 C C . LYS A 1 146 ? -6.57 -19.953 16.078 1 70.19 146 LYS A C 1
ATOM 1161 O O . LYS A 1 146 ? -5.496 -20.359 16.531 1 70.19 146 LYS A O 1
ATOM 1166 N N . ARG A 1 147 ? -7.215 -19.062 16.812 1 50.09 147 ARG A N 1
ATOM 1167 C CA . ARG A 1 147 ? -7.121 -19.031 18.266 1 50.09 147 ARG A CA 1
ATOM 1168 C C . ARG A 1 147 ? -7.684 -20.312 18.875 1 50.09 147 ARG A C 1
ATOM 1170 O O . ARG A 1 147 ? -8.602 -20.922 18.312 1 50.09 147 ARG A O 1
ATOM 1177 N N . MET B 1 1 ? -13.242 38.469 28.594 1 44.06 1 MET B N 1
ATOM 1178 C CA . MET B 1 1 ? -13.469 37.906 27.281 1 44.06 1 MET B CA 1
ATOM 1179 C C . MET B 1 1 ? -13.758 36.406 27.375 1 44.06 1 MET B C 1
ATOM 1181 O O . MET B 1 1 ? -13.07 35.688 28.109 1 44.06 1 MET B O 1
ATOM 1185 N N . PRO B 1 2 ? -14.891 35.969 27.25 1 49.03 2 PRO B N 1
ATOM 1186 C CA . PRO B 1 2 ? -15.195 34.562 27.547 1 49.03 2 PRO B CA 1
ATOM 1187 C C . PRO B 1 2 ? -14.156 33.625 26.953 1 49.03 2 PRO B C 1
ATOM 1189 O O . PRO B 1 2 ? -13.523 33.938 25.953 1 49.03 2 PRO B O 1
ATOM 1192 N N . ALA B 1 3 ? -13.531 32.875 27.75 1 49.56 3 ALA B N 1
ATOM 1193 C CA . ALA B 1 3 ? -12.523 31.891 27.375 1 49.56 3 ALA B CA 1
ATOM 1194 C C . ALA B 1 3 ? -12.93 31.156 26.109 1 49.56 3 ALA B C 1
ATOM 1196 O O . ALA B 1 3 ? -14.07 30.703 25.969 1 49.56 3 ALA B O 1
ATOM 1197 N N . ALA B 1 4 ? -12.5 31.531 24.891 1 51.28 4 ALA B N 1
ATOM 1198 C CA . ALA B 1 4 ? -12.766 30.828 23.641 1 51.28 4 ALA B CA 1
ATOM 1199 C C . ALA B 1 4 ? -12.875 29.328 23.891 1 51.28 4 ALA B C 1
ATOM 1201 O O . ALA B 1 4 ? -12.086 28.75 24.641 1 51.28 4 ALA B O 1
ATOM 1202 N N . THR B 1 5 ? -13.969 28.703 23.984 1 51.38 5 THR B N 1
ATOM 1203 C CA . THR B 1 5 ? -14.188 27.266 24.125 1 51.38 5 THR B CA 1
ATOM 1204 C C . THR B 1 5 ? -13.141 26.484 23.344 1 51.38 5 THR B C 1
ATOM 1206 O O . THR B 1 5 ? -12.945 26.719 22.141 1 51.38 5 THR B O 1
ATOM 1209 N N . PRO B 1 6 ? -12.156 25.891 24 1 55.38 6 PRO B N 1
ATOM 1210 C CA . PRO B 1 6 ? -11.078 25.172 23.328 1 55.38 6 PRO B CA 1
ATOM 1211 C C . PRO B 1 6 ? -11.562 24.359 22.109 1 55.38 6 PRO B C 1
ATOM 1213 O O . PRO B 1 6 ? -12.586 23.688 22.203 1 55.38 6 PRO B O 1
ATOM 1216 N N . ALA B 1 7 ? -11.508 24.844 20.891 1 69.56 7 ALA B N 1
ATOM 1217 C CA . ALA B 1 7 ? -12 24.266 19.641 1 69.56 7 ALA B CA 1
ATOM 1218 C C . ALA B 1 7 ? -11.734 22.766 19.594 1 69.56 7 ALA B C 1
ATOM 1220 O O . ALA B 1 7 ? -10.648 22.312 19.953 1 69.56 7 ALA B O 1
ATOM 1221 N N . THR B 1 8 ? -12.773 21.969 19.766 1 89.62 8 THR B N 1
ATOM 1222 C CA . THR B 1 8 ? -12.758 20.516 19.828 1 89.62 8 THR B CA 1
ATOM 1223 C C . THR B 1 8 ? -12.266 19.906 18.5 1 89.62 8 THR B C 1
ATOM 1225 O O . THR B 1 8 ? -12.719 20.312 17.438 1 89.62 8 THR B O 1
ATOM 1228 N N . LEU B 1 9 ? -11.258 19.172 18.578 1 96.38 9 LEU B N 1
ATOM 1229 C CA . LEU B 1 9 ? -10.711 18.422 17.453 1 96.38 9 LEU B CA 1
ATOM 1230 C C . LEU B 1 9 ? -11.664 17.328 17.016 1 96.38 9 LEU B C 1
ATOM 1232 O O . LEU B 1 9 ? -12.18 16.578 17.844 1 96.38 9 LEU B O 1
ATOM 1236 N N . ARG B 1 10 ? -12.07 17.312 15.703 1 97.75 10 ARG B N 1
ATOM 1237 C CA . ARG B 1 10 ? -12.898 16.25 15.133 1 97.75 10 ARG B CA 1
ATOM 1238 C C . ARG B 1 10 ? -12.211 15.602 13.945 1 97.75 10 ARG B C 1
ATOM 1240 O O . ARG B 1 10 ? -11.398 16.234 13.266 1 97.75 10 ARG B O 1
ATOM 1247 N N . PHE B 1 11 ? -12.555 14.344 13.719 1 98.31 11 PHE B N 1
ATOM 1248 C CA . PHE B 1 11 ? -11.969 13.602 12.602 1 98.31 11 PHE B CA 1
ATOM 1249 C C . PHE B 1 11 ? -13.055 13.148 11.633 1 98.31 11 PHE B C 1
ATOM 1251 O O . PHE B 1 11 ? -14.18 12.859 12.039 1 98.31 11 PHE B O 1
ATOM 1258 N N . SER B 1 12 ? -12.742 13.125 10.344 1 98.5 12 SER B N 1
ATOM 1259 C CA . SER B 1 12 ? -13.68 12.672 9.328 1 98.5 12 SER B CA 1
ATOM 1260 C C . SER B 1 12 ? -12.961 11.945 8.195 1 98.5 12 SER B C 1
ATOM 1262 O O . SER B 1 12 ? -11.859 12.328 7.805 1 98.5 12 SER B O 1
ATOM 1264 N N . THR B 1 13 ? -13.625 10.906 7.641 1 98.38 13 THR B N 1
ATOM 1265 C CA . THR B 1 13 ? -13.125 10.219 6.457 1 98.38 13 THR B CA 1
ATOM 1266 C C . THR B 1 13 ? -13.945 10.586 5.227 1 98.38 13 THR B C 1
ATOM 1268 O O . THR B 1 13 ? -13.781 9.984 4.16 1 98.38 13 THR B O 1
ATOM 1271 N N . ASP B 1 14 ? -14.883 11.516 5.371 1 98.19 14 ASP B N 1
ATOM 1272 C CA . ASP B 1 14 ? -15.664 11.992 4.234 1 98.19 14 ASP B CA 1
ATOM 1273 C C . ASP B 1 14 ? -14.828 12.891 3.328 1 98.19 14 ASP B C 1
ATOM 1275 O O . ASP B 1 14 ? -14.523 14.031 3.688 1 98.19 14 ASP B O 1
ATOM 1279 N N . LYS B 1 15 ? -14.523 12.422 2.141 1 98.31 15 LYS B N 1
ATOM 1280 C CA . LYS B 1 15 ? -13.625 13.125 1.225 1 98.31 15 LYS B CA 1
ATOM 1281 C C . LYS B 1 15 ? -14.211 14.469 0.807 1 98.31 15 LYS B C 1
ATOM 1283 O O . LYS B 1 15 ? -13.477 15.383 0.426 1 98.31 15 LYS B O 1
ATOM 1288 N N . ARG B 1 16 ? -15.523 14.688 0.957 1 98 16 ARG B N 1
ATOM 1289 C CA . ARG B 1 16 ? -16.172 15.938 0.569 1 98 16 ARG B CA 1
ATOM 1290 C C . ARG B 1 16 ? -15.805 17.062 1.526 1 98 16 ARG B C 1
ATOM 1292 O O . ARG B 1 16 ? -15.953 18.234 1.193 1 98 16 ARG B O 1
ATOM 1299 N N . GLU B 1 17 ? -15.344 16.672 2.652 1 98.31 17 GLU B N 1
ATOM 1300 C CA . GLU B 1 17 ? -15.023 17.672 3.656 1 98.31 17 GLU B CA 1
ATOM 1301 C C . GLU B 1 17 ? -13.578 18.156 3.52 1 98.31 17 GLU B C 1
ATOM 1303 O O . GLU B 1 17 ? -13.188 19.156 4.117 1 98.31 17 GLU B O 1
ATOM 1308 N N . LEU B 1 18 ? -12.859 17.453 2.736 1 98.75 18 LEU B N 1
ATOM 1309 C CA . LEU B 1 18 ? -11.438 17.766 2.635 1 98.75 18 LEU B CA 1
ATOM 1310 C C . LEU B 1 18 ? -11.227 19.125 1.972 1 98.75 18 LEU B C 1
ATOM 1312 O O . LEU B 1 18 ? -11.875 19.438 0.974 1 98.75 18 LEU B O 1
ATOM 1316 N N . ASP B 1 19 ? -10.367 19.906 2.523 1 98.69 19 ASP B N 1
ATOM 1317 C CA . ASP B 1 19 ? -9.828 21.094 1.848 1 98.69 19 ASP B CA 1
ATOM 1318 C C . ASP B 1 19 ? -8.703 20.703 0.893 1 98.69 19 ASP B C 1
ATOM 1320 O O . ASP B 1 19 ? -7.523 20.844 1.23 1 98.69 19 ASP B O 1
ATOM 1324 N N . VAL B 1 20 ? -9.07 20.328 -0.296 1 98.75 20 VAL B N 1
ATOM 1325 C CA . VAL B 1 20 ? -8.125 19.766 -1.257 1 98.75 20 VAL B CA 1
ATOM 1326 C C . VAL B 1 20 ? -7.086 20.828 -1.631 1 98.75 20 VAL B C 1
ATOM 1328 O O . VAL B 1 20 ? -5.914 20.5 -1.845 1 98.75 20 VAL B O 1
ATOM 1331 N N . ASP B 1 21 ? -7.484 22.078 -1.659 1 98.69 21 ASP B N 1
ATOM 1332 C CA . ASP B 1 21 ? -6.543 23.156 -1.953 1 98.69 21 ASP B CA 1
ATOM 1333 C C . ASP B 1 21 ? -5.441 23.234 -0.898 1 98.69 21 ASP B C 1
ATOM 1335 O O . ASP B 1 21 ? -4.258 23.312 -1.234 1 98.69 21 ASP B O 1
ATOM 1339 N N . ALA B 1 22 ? -5.793 23.203 0.367 1 98.69 22 ALA B N 1
ATOM 1340 C CA . ALA B 1 22 ? -4.816 23.266 1.451 1 98.69 22 ALA B CA 1
ATOM 1341 C C . ALA B 1 22 ? -3.895 22.047 1.43 1 98.69 22 ALA B C 1
ATOM 1343 O O . ALA B 1 22 ? -2.688 22.172 1.646 1 98.69 22 ALA B O 1
ATOM 1344 N N . ILE B 1 23 ? -4.48 20.906 1.17 1 98.81 23 ILE B N 1
ATOM 1345 C CA . ILE B 1 23 ? -3.703 19.672 1.104 1 98.81 23 ILE B CA 1
ATOM 1346 C C . ILE B 1 23 ? -2.711 19.75 -0.054 1 98.81 23 ILE B C 1
ATOM 1348 O O . ILE B 1 23 ? -1.519 19.484 0.125 1 98.81 23 ILE B O 1
ATOM 1352 N N . PHE B 1 24 ? -3.242 20.172 -1.204 1 98.88 24 PHE B N 1
ATOM 1353 C CA . PHE B 1 24 ? -2.385 20.328 -2.375 1 98.88 24 PHE B CA 1
ATOM 1354 C C . PHE B 1 24 ? -1.276 21.344 -2.105 1 98.88 24 PHE B C 1
ATOM 1356 O O . PHE B 1 24 ? -0.106 21.078 -2.385 1 98.88 24 PHE B O 1
ATOM 1363 N N . ASP B 1 25 ? -1.619 22.469 -1.59 1 98.75 25 ASP B N 1
ATOM 1364 C CA . ASP B 1 25 ? -0.644 23.516 -1.334 1 98.75 25 ASP B CA 1
ATOM 1365 C C . ASP B 1 25 ? 0.479 23.016 -0.425 1 98.75 25 ASP B C 1
ATOM 1367 O O . ASP B 1 25 ? 1.658 23.234 -0.71 1 98.75 25 ASP B O 1
ATOM 1371 N N . PHE B 1 26 ? 0.17 22.359 0.613 1 98.75 26 PHE B N 1
ATOM 1372 C CA . PHE B 1 26 ? 1.18 21.875 1.545 1 98.75 26 PHE B CA 1
ATOM 1373 C C . PHE B 1 26 ? 2.057 20.812 0.887 1 98.75 26 PHE B C 1
ATOM 1375 O O . PHE B 1 26 ? 3.285 20.875 0.971 1 98.75 26 PHE B O 1
ATOM 1382 N N . LEU B 1 27 ? 1.427 19.812 0.227 1 98.56 27 LEU B N 1
ATOM 1383 C CA . LEU B 1 27 ? 2.176 18.719 -0.385 1 98.56 27 LEU B CA 1
ATOM 1384 C C . LEU B 1 27 ? 3.072 19.234 -1.506 1 98.56 27 LEU B C 1
ATOM 1386 O O . LEU B 1 27 ? 4.211 18.797 -1.652 1 98.56 27 LEU B O 1
ATOM 1390 N N . HIS B 1 28 ? 2.557 20.188 -2.238 1 98.44 28 HIS B N 1
ATOM 1391 C CA . HIS B 1 28 ? 3.264 20.719 -3.393 1 98.44 28 HIS B CA 1
ATOM 1392 C C . HIS B 1 28 ? 4.426 21.609 -2.957 1 98.44 28 HIS B C 1
ATOM 1394 O O . HIS B 1 28 ? 5.516 21.547 -3.531 1 98.44 28 HIS B O 1
ATOM 1400 N N . ARG B 1 29 ? 4.27 22.391 -1.91 1 97.75 29 ARG B N 1
ATOM 1401 C CA . ARG B 1 29 ? 5.219 23.453 -1.623 1 97.75 29 ARG B CA 1
ATOM 1402 C C . ARG B 1 29 ? 6.055 23.125 -0.389 1 97.75 29 ARG B C 1
ATOM 1404 O O . ARG B 1 29 ? 7.238 23.469 -0.33 1 97.75 29 ARG B O 1
ATOM 1411 N N . ASP B 1 30 ? 5.477 22.484 0.581 1 96.88 30 ASP B N 1
ATOM 1412 C CA . ASP B 1 30 ? 6.102 22.484 1.898 1 96.88 30 ASP B CA 1
ATOM 1413 C C . ASP B 1 30 ? 6.617 21.094 2.258 1 96.88 30 ASP B C 1
ATOM 1415 O O . ASP B 1 30 ? 7.613 20.953 2.969 1 96.88 30 ASP B O 1
ATOM 1419 N N . ALA B 1 31 ? 5.91 20.047 1.79 1 96.38 31 ALA B N 1
ATOM 1420 C CA . ALA B 1 31 ? 6.301 18.688 2.146 1 96.38 31 ALA B CA 1
ATOM 1421 C C . ALA B 1 31 ? 7.574 18.266 1.417 1 96.38 31 ALA B C 1
ATOM 1423 O O . ALA B 1 31 ? 7.629 18.297 0.185 1 96.38 31 ALA B O 1
ATOM 1424 N N . TYR B 1 32 ? 8.547 17.828 2.09 1 93.56 32 TYR B N 1
ATOM 1425 C CA . TYR B 1 32 ? 9.836 17.469 1.508 1 93.56 32 TYR B CA 1
ATOM 1426 C C . TYR B 1 32 ? 9.711 16.188 0.677 1 93.56 32 TYR B C 1
ATOM 1428 O O . TYR B 1 32 ? 10.523 15.953 -0.221 1 93.56 32 TYR B O 1
ATOM 1436 N N . TRP B 1 33 ? 8.75 15.414 0.956 1 94.12 33 TRP B N 1
ATOM 1437 C CA . TRP B 1 33 ? 8.664 14.117 0.29 1 94.12 33 TRP B CA 1
ATOM 1438 C C . TRP B 1 33 ? 7.902 14.234 -1.026 1 94.12 33 TRP B C 1
ATOM 1440 O O . TRP B 1 33 ? 7.906 13.305 -1.838 1 94.12 33 TRP B O 1
ATOM 1450 N N . SER B 1 34 ? 7.238 15.328 -1.264 1 96.69 34 SER B N 1
ATOM 1451 C CA . SER B 1 34 ? 6.402 15.375 -2.459 1 96.69 34 SER B CA 1
ATOM 1452 C C . SER B 1 34 ? 6.496 16.734 -3.148 1 96.69 34 SER B C 1
ATOM 1454 O O . SER B 1 34 ? 5.578 17.141 -3.865 1 96.69 34 SER B O 1
ATOM 1456 N N . GLN B 1 35 ? 7.496 17.453 -2.914 1 96.06 35 GLN B N 1
ATOM 1457 C CA . GLN B 1 35 ? 7.641 18.781 -3.48 1 96.06 35 GLN B CA 1
ATOM 1458 C C . GLN B 1 35 ? 7.406 18.766 -4.988 1 96.06 35 GLN B C 1
ATOM 1460 O O . GLN B 1 35 ? 7.98 17.953 -5.703 1 96.06 35 GLN B O 1
ATOM 1465 N N . GLY B 1 36 ? 6.531 19.703 -5.457 1 97.69 36 GLY B N 1
ATOM 1466 C CA . GLY B 1 36 ? 6.27 19.844 -6.883 1 97.69 36 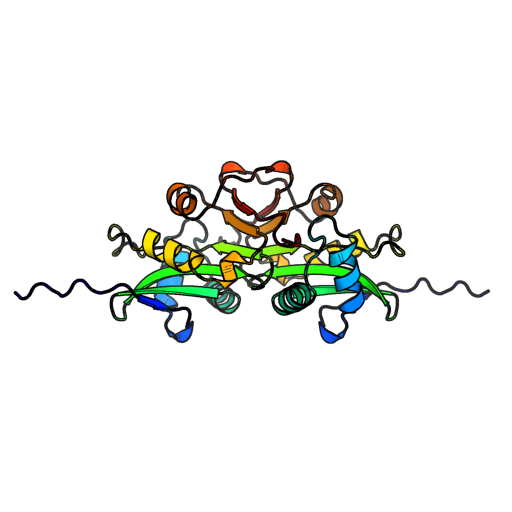GLY B CA 1
ATOM 1467 C C . GLY B 1 36 ? 5.207 18.875 -7.387 1 97.69 36 GLY B C 1
ATOM 1468 O O . GLY B 1 36 ? 4.91 18.844 -8.586 1 97.69 36 GLY B O 1
ATOM 1469 N N . ILE B 1 37 ? 4.613 18.125 -6.516 1 98.38 37 ILE B N 1
ATOM 1470 C CA . ILE B 1 37 ? 3.592 17.172 -6.93 1 98.38 37 ILE B CA 1
ATOM 1471 C C . ILE B 1 37 ? 2.467 17.891 -7.66 1 98.38 37 ILE B C 1
ATOM 1473 O O . ILE B 1 37 ? 1.993 18.938 -7.203 1 98.38 37 ILE B O 1
ATOM 1477 N N . PRO B 1 38 ? 2.086 17.391 -8.82 1 98.5 38 PRO B N 1
ATOM 1478 C CA . PRO B 1 38 ? 1.003 18.031 -9.57 1 98.5 38 PRO B CA 1
ATOM 1479 C C . PRO B 1 38 ? -0.351 17.891 -8.883 1 98.5 38 PRO B C 1
ATOM 1481 O O . PRO B 1 38 ? -0.599 16.906 -8.18 1 98.5 38 PRO B O 1
ATOM 1484 N N . ARG B 1 39 ? -1.245 18.828 -9.117 1 98.5 39 ARG B N 1
ATOM 1485 C CA . ARG B 1 39 ? -2.568 18.859 -8.5 1 98.5 39 ARG B CA 1
ATOM 1486 C C . ARG B 1 39 ? -3.371 17.609 -8.867 1 98.5 39 ARG B C 1
ATOM 1488 O O . ARG B 1 39 ? -4.043 17.031 -8.008 1 98.5 39 ARG B O 1
ATOM 1495 N N . ASP B 1 40 ? -3.279 17.219 -10.109 1 98.38 40 ASP B N 1
ATOM 1496 C CA . ASP B 1 40 ? -4.051 16.078 -10.562 1 98.38 40 ASP B CA 1
ATOM 1497 C C . ASP B 1 40 ? -3.59 14.797 -9.859 1 98.38 40 ASP B C 1
ATOM 1499 O O . ASP B 1 40 ? -4.395 13.906 -9.586 1 98.38 40 ASP B O 1
ATOM 1503 N N . VAL B 1 41 ? -2.316 14.656 -9.586 1 98.5 41 VAL B N 1
ATOM 1504 C CA . VAL B 1 41 ? -1.786 13.5 -8.859 1 98.5 41 VAL B CA 1
ATOM 1505 C C . VAL B 1 41 ? -2.322 13.492 -7.434 1 98.5 41 VAL B C 1
ATOM 1507 O O . VAL B 1 41 ? -2.736 12.453 -6.926 1 98.5 41 VAL B O 1
ATOM 1510 N N . VAL B 1 42 ? -2.344 14.672 -6.766 1 98.81 42 VAL B N 1
ATOM 1511 C CA . VAL B 1 42 ? -2.877 14.781 -5.41 1 98.81 42 VAL B CA 1
ATOM 1512 C C . VAL B 1 42 ? -4.336 14.336 -5.391 1 98.81 42 VAL B C 1
ATOM 1514 O O . VAL B 1 42 ? -4.746 13.562 -4.523 1 98.81 42 VAL B O 1
ATOM 1517 N N . GLU B 1 43 ? -5.102 14.781 -6.328 1 98.81 43 GLU B N 1
ATOM 1518 C CA . GLU B 1 43 ? -6.523 14.453 -6.379 1 98.81 43 GLU B CA 1
ATOM 1519 C C . GLU B 1 43 ? -6.738 12.961 -6.613 1 98.81 43 GLU B C 1
ATOM 1521 O O . GLU B 1 43 ? -7.598 12.352 -5.977 1 98.81 43 GLU B O 1
ATOM 1526 N N . ARG B 1 44 ? -5.961 12.344 -7.465 1 98.69 44 ARG B N 1
ATOM 1527 C CA . ARG B 1 44 ? -6.051 10.906 -7.699 1 98.69 44 ARG B CA 1
ATOM 1528 C C . ARG B 1 44 ? -5.613 10.125 -6.469 1 98.69 44 ARG B C 1
ATOM 1530 O O . ARG B 1 44 ? -6.195 9.086 -6.148 1 98.69 44 ARG B O 1
ATOM 1537 N N . ALA B 1 45 ? -4.574 10.641 -5.836 1 98.81 45 ALA B N 1
ATOM 1538 C CA . ALA B 1 45 ? -4.105 9.992 -4.617 1 98.81 45 ALA B CA 1
ATOM 1539 C C . ALA B 1 45 ? -5.191 9.977 -3.547 1 98.81 45 ALA B C 1
ATOM 1541 O O . ALA B 1 45 ? -5.418 8.961 -2.895 1 98.81 45 ALA B O 1
ATOM 1542 N N . ILE B 1 46 ? -5.844 11.117 -3.379 1 98.88 46 ILE B N 1
ATOM 1543 C CA . ILE B 1 46 ? -6.945 11.227 -2.428 1 98.88 46 ILE B CA 1
ATOM 1544 C C . ILE B 1 46 ? -8.055 10.258 -2.812 1 98.88 46 ILE B C 1
ATOM 1546 O O . ILE B 1 46 ? -8.547 9.5 -1.973 1 98.88 46 ILE B O 1
ATOM 1550 N N . GLU B 1 47 ? -8.383 10.172 -4.074 1 98.56 47 GLU B N 1
ATOM 1551 C CA . GLU B 1 47 ? -9.461 9.312 -4.555 1 98.56 47 GLU B CA 1
ATOM 1552 C C . GLU B 1 47 ? -9.141 7.84 -4.32 1 98.56 47 GLU B C 1
ATOM 1554 O O . GLU B 1 47 ? -10.023 7.059 -3.957 1 98.56 47 GLU B O 1
ATOM 1559 N N . GLY B 1 48 ? -7.941 7.5 -4.469 1 98.38 48 GLY B N 1
ATOM 1560 C CA . GLY B 1 48 ? -7.539 6.105 -4.402 1 98.38 48 GLY B CA 1
ATOM 1561 C C . GLY B 1 48 ? -7.113 5.672 -3.012 1 98.38 48 GLY B C 1
ATOM 1562 O O . GLY B 1 48 ? -6.508 4.613 -2.844 1 98.38 48 GLY B O 1
ATOM 1563 N N . SER B 1 49 ? -7.43 6.484 -1.992 1 98.69 49 SER B N 1
ATOM 1564 C CA . SER B 1 49 ? -6.98 6.199 -0.632 1 98.69 49 SER B CA 1
ATOM 1565 C C . SER B 1 49 ? -8.117 6.379 0.37 1 98.69 49 SER B C 1
ATOM 1567 O O . SER B 1 49 ? -9.172 6.91 0.031 1 98.69 49 SER B O 1
ATOM 1569 N N . LEU B 1 50 ? -7.961 5.816 1.538 1 98.62 50 LEU B N 1
ATOM 1570 C CA . LEU B 1 50 ? -8.719 6.25 2.705 1 98.62 50 LEU B CA 1
ATOM 1571 C C . LEU B 1 50 ? -8.055 7.453 3.369 1 98.62 50 LEU B C 1
ATOM 1573 O O . LEU B 1 50 ? -6.906 7.371 3.809 1 98.62 50 LEU B O 1
ATOM 1577 N N . CYS B 1 51 ? -8.797 8.547 3.443 1 98.81 51 CYS B N 1
ATOM 1578 C CA . CYS B 1 51 ? -8.242 9.789 3.959 1 98.81 51 CYS B CA 1
ATOM 1579 C C . CYS B 1 51 ? -8.859 10.148 5.301 1 98.81 51 CYS B C 1
ATOM 1581 O O . CYS B 1 51 ? -10.055 9.945 5.512 1 98.81 51 CYS B O 1
ATOM 1583 N N . PHE B 1 52 ? -8.062 10.672 6.145 1 98.81 52 PHE B N 1
ATOM 1584 C CA . PHE B 1 52 ? -8.484 11.227 7.43 1 98.81 52 PHE B CA 1
ATOM 1585 C C . PHE B 1 52 ? -8.156 12.711 7.512 1 98.81 52 PHE B C 1
ATOM 1587 O O . PHE B 1 52 ? -6.992 13.102 7.414 1 98.81 52 PHE B O 1
ATOM 1594 N N . GLY B 1 53 ? -9.188 13.477 7.664 1 98.81 53 GLY B N 1
ATOM 1595 C CA . GLY B 1 53 ? -9 14.883 8 1 98.81 53 GLY B CA 1
ATOM 1596 C C . GLY B 1 53 ? -9.227 15.172 9.477 1 98.81 53 GLY B C 1
ATOM 1597 O O . GLY B 1 53 ? -10.125 14.602 10.094 1 98.81 53 GLY B O 1
ATOM 1598 N N . ALA B 1 54 ? -8.383 15.945 10.031 1 98.75 54 ALA B N 1
ATOM 1599 C CA . ALA B 1 54 ? -8.57 16.531 11.359 1 98.75 54 ALA B CA 1
ATOM 1600 C C . ALA B 1 54 ? -9.062 17.969 11.258 1 98.75 54 ALA B C 1
ATOM 1602 O O . ALA B 1 54 ? -8.539 18.766 10.461 1 98.75 54 ALA B O 1
ATOM 1603 N N . TYR B 1 55 ? -10.031 18.328 12.102 1 98.38 55 TYR B N 1
ATOM 1604 C CA . TYR B 1 55 ? -10.672 19.625 11.969 1 98.38 55 TYR B CA 1
ATOM 1605 C C . TYR B 1 55 ? -10.844 20.297 13.328 1 98.38 55 TYR B C 1
ATOM 1607 O O . TYR B 1 55 ? -11.164 19.625 14.312 1 98.38 55 TYR B O 1
ATOM 1615 N N . VAL B 1 56 ? -10.641 21.562 13.391 1 97 56 VAL B N 1
ATOM 1616 C CA . VAL B 1 56 ? -11.109 22.469 14.445 1 97 56 VAL B CA 1
ATOM 1617 C C . VAL B 1 56 ? -12.18 23.406 13.891 1 97 56 VAL B C 1
ATOM 1619 O O . VAL B 1 56 ? -11.891 24.266 13.062 1 97 56 VAL B O 1
ATOM 1622 N N . GLY B 1 57 ? -13.391 23.141 14.352 1 93.06 57 GLY B N 1
ATOM 1623 C CA . GLY B 1 57 ? -14.484 23.734 13.609 1 93.06 57 GLY B CA 1
ATOM 1624 C C . GLY B 1 57 ? -14.578 23.25 12.18 1 93.06 57 GLY B C 1
ATOM 1625 O O . GLY B 1 57 ? -14.633 22.031 11.938 1 93.06 57 GLY B O 1
ATOM 1626 N N . ASP B 1 58 ? -14.539 24.125 11.219 1 92.12 58 ASP B N 1
ATOM 1627 C CA . ASP B 1 58 ? -14.633 23.75 9.812 1 92.12 58 ASP B CA 1
ATOM 1628 C C . ASP B 1 58 ? -13.258 23.812 9.133 1 92.12 58 ASP B C 1
ATOM 1630 O O . ASP B 1 58 ? -13.133 23.516 7.945 1 92.12 58 ASP B O 1
ATOM 1634 N N . ARG B 1 59 ? -12.32 24 9.945 1 95.81 59 ARG B N 1
ATOM 1635 C CA . ARG B 1 59 ? -10.992 24.203 9.383 1 95.81 59 ARG B CA 1
ATOM 1636 C C . ARG B 1 59 ? -10.18 22.922 9.43 1 95.81 59 ARG B C 1
ATOM 1638 O O . ARG B 1 59 ? -10.039 22.297 10.484 1 95.81 59 ARG B O 1
ATOM 1645 N N . LEU B 1 60 ? -9.703 22.562 8.273 1 98.31 60 LEU B N 1
ATOM 1646 C CA . LEU B 1 60 ? -8.758 21.453 8.242 1 98.31 60 LEU B CA 1
ATOM 1647 C C . LEU B 1 60 ? -7.441 21.844 8.914 1 98.31 60 LEU B C 1
ATOM 1649 O O . LEU B 1 60 ? -6.84 22.859 8.57 1 98.31 60 LEU B O 1
ATOM 1653 N N . VAL B 1 61 ? -6.977 21.047 9.859 1 98.25 61 VAL B N 1
ATOM 1654 C CA . VAL B 1 61 ? -5.738 21.375 10.562 1 98.25 61 VAL B CA 1
ATOM 1655 C C . VAL B 1 61 ? -4.715 20.266 10.359 1 98.25 61 VAL B C 1
ATOM 1657 O O . VAL B 1 61 ? -3.516 20.469 10.57 1 98.25 61 VAL B O 1
ATOM 1660 N N . GLY B 1 62 ? -5.164 19.031 9.969 1 98.69 62 GLY B N 1
ATOM 1661 C CA . GLY B 1 62 ? -4.289 17.891 9.758 1 98.69 62 GLY B CA 1
ATOM 1662 C C . GLY B 1 62 ? -4.848 16.891 8.758 1 98.69 62 GLY B C 1
ATOM 1663 O O . GLY B 1 62 ? -6.035 16.922 8.438 1 98.69 62 GLY B O 1
ATOM 1664 N N . PHE B 1 63 ? -4.039 16.047 8.328 1 98.88 63 PHE B N 1
ATOM 1665 C CA . PHE B 1 63 ? -4.383 15.117 7.254 1 98.88 63 PHE B CA 1
ATOM 1666 C C . PHE B 1 63 ? -3.547 13.844 7.352 1 98.88 63 PHE B C 1
ATOM 1668 O O . PHE B 1 63 ? -2.391 13.883 7.777 1 98.88 63 PHE B O 1
ATOM 1675 N N . ALA B 1 64 ? -4.051 12.727 7.02 1 98.88 64 ALA B N 1
ATOM 1676 C CA . ALA B 1 64 ? -3.375 11.438 6.875 1 98.88 64 ALA B CA 1
ATOM 1677 C C . ALA B 1 64 ? -4.051 10.578 5.809 1 98.88 64 ALA B C 1
ATOM 1679 O O . ALA B 1 64 ? -5.266 10.656 5.621 1 98.88 64 ALA B O 1
ATOM 1680 N N . ARG B 1 65 ? -3.252 9.773 5.152 1 98.75 65 ARG B N 1
ATOM 1681 C CA . ARG B 1 65 ? -3.771 8.906 4.105 1 98.75 65 ARG B CA 1
ATOM 1682 C C . ARG B 1 65 ? -3.32 7.465 4.316 1 98.75 65 ARG B C 1
ATOM 1684 O O . ARG B 1 65 ? -2.168 7.215 4.676 1 98.75 65 ARG B O 1
ATOM 1691 N N . LEU B 1 66 ? -4.215 6.516 4.066 1 98.88 66 LEU B N 1
ATOM 1692 C CA . LEU B 1 66 ? -3.896 5.094 3.979 1 98.88 66 LEU B CA 1
ATOM 1693 C C . LEU B 1 66 ? -4.164 4.562 2.576 1 98.88 66 LEU B C 1
ATOM 1695 O O . LEU B 1 66 ? -5.297 4.629 2.088 1 98.88 66 LEU B O 1
ATOM 1699 N N . VAL B 1 67 ? -3.166 4.117 1.929 1 98.94 67 VAL B N 1
ATOM 1700 C CA . VAL B 1 67 ? -3.371 3.248 0.773 1 98.94 67 VAL B CA 1
ATOM 1701 C C . VAL B 1 67 ? -3.6 1.813 1.24 1 98.94 67 VAL B C 1
ATOM 1703 O O . VAL B 1 67 ? -2.705 1.19 1.817 1 98.94 67 VAL B O 1
ATOM 1706 N N . THR B 1 68 ? -4.789 1.292 0.982 1 98.88 68 THR B N 1
ATOM 1707 C CA . THR B 1 68 ? -5.156 0.047 1.647 1 98.88 68 THR B CA 1
ATOM 1708 C C . THR B 1 68 ? -6.133 -0.755 0.792 1 98.88 68 THR B C 1
ATOM 1710 O O . THR B 1 68 ? -6.875 -0.185 -0.009 1 98.88 68 THR B O 1
ATOM 1713 N N . ASP B 1 69 ? -6.055 -2.051 0.917 1 98.69 69 ASP B N 1
ATOM 1714 C CA . ASP B 1 69 ? -7.07 -2.939 0.353 1 98.69 69 ASP B CA 1
ATOM 1715 C C . ASP B 1 69 ? -8.195 -3.193 1.354 1 98.69 69 ASP B C 1
ATOM 1717 O O . ASP B 1 69 ? -9.148 -3.918 1.054 1 98.69 69 ASP B O 1
ATOM 1721 N N . HIS B 1 70 ? -8.062 -2.645 2.576 1 98.06 70 HIS B N 1
ATOM 1722 C CA . HIS B 1 70 ? -9.031 -2.762 3.658 1 98.06 70 HIS B CA 1
ATOM 1723 C C . HIS B 1 70 ? -9.164 -4.207 4.121 1 98.06 70 HIS B C 1
ATOM 1725 O O . HIS B 1 70 ? -10.203 -4.598 4.664 1 98.06 70 HIS B O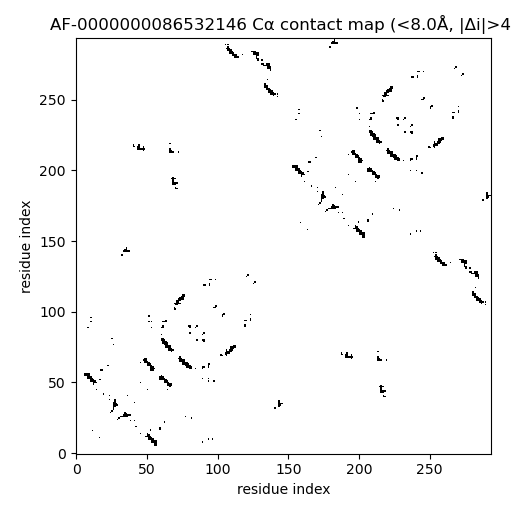 1
ATOM 1731 N N . ALA B 1 71 ? -8.141 -5.039 3.9 1 98.38 71 ALA B N 1
ATOM 1732 C CA . ALA B 1 71 ? -8.258 -6.457 4.234 1 98.38 71 ALA B CA 1
ATOM 1733 C C . ALA B 1 71 ? -6.945 -7 4.797 1 98.38 71 ALA B C 1
ATOM 1735 O O . ALA B 1 71 ? -6.938 -7.668 5.832 1 98.38 71 ALA B O 1
ATOM 1736 N N . THR B 1 72 ? -5.789 -6.652 4.168 1 98.5 72 THR B N 1
ATOM 1737 C CA . THR B 1 72 ? -4.555 -7.332 4.539 1 98.5 72 THR B CA 1
ATOM 1738 C C . THR B 1 72 ? -3.432 -6.324 4.77 1 98.5 72 THR B C 1
ATOM 1740 O O . THR B 1 72 ? -2.494 -6.59 5.523 1 98.5 72 THR B O 1
ATOM 1743 N N . PHE B 1 73 ? -3.555 -5.152 4.105 1 98.81 73 PHE B N 1
ATOM 1744 C CA . PHE B 1 73 ? -2.398 -4.266 4.059 1 98.81 73 PHE B CA 1
ATOM 1745 C C . PHE B 1 73 ? -2.838 -2.807 4.07 1 98.81 73 PHE B C 1
ATOM 1747 O O . PHE B 1 73 ? -3.875 -2.459 3.5 1 98.81 73 PHE B O 1
ATOM 1754 N N . ALA B 1 74 ? -1.972 -1.952 4.652 1 98.94 74 ALA B N 1
ATOM 1755 C CA . ALA B 1 74 ? -2.074 -0.503 4.508 1 98.94 74 ALA B CA 1
ATOM 1756 C C . ALA B 1 74 ? -0.694 0.145 4.477 1 98.94 74 ALA B C 1
ATOM 1758 O O . ALA B 1 74 ? 0.24 -0.341 5.121 1 98.94 74 ALA B O 1
ATOM 1759 N N . TYR B 1 75 ? -0.598 1.155 3.727 1 98.94 75 TYR B N 1
ATOM 1760 C CA . TYR B 1 75 ? 0.539 2.068 3.709 1 98.94 75 TYR B CA 1
ATOM 1761 C C . TYR B 1 75 ? 0.132 3.455 4.191 1 98.94 75 TYR B C 1
ATOM 1763 O O . TYR B 1 75 ? -0.738 4.098 3.598 1 98.94 75 TYR B O 1
ATOM 1771 N N . LEU B 1 76 ? 0.695 3.881 5.301 1 98.88 76 LEU B N 1
ATOM 1772 C CA . LEU B 1 76 ? 0.435 5.211 5.84 1 98.88 76 LEU B CA 1
ATOM 1773 C C . LEU B 1 76 ? 1.362 6.246 5.211 1 98.88 76 LEU B C 1
ATOM 1775 O O . LEU B 1 76 ? 2.584 6.078 5.223 1 98.88 76 LEU B O 1
ATOM 1779 N N . CYS B 1 77 ? 0.742 7.336 4.633 1 98.62 77 CYS B N 1
ATOM 1780 C CA . CYS B 1 77 ? 1.547 8.359 3.98 1 98.62 77 CYS B CA 1
ATOM 1781 C C . CYS B 1 77 ? 0.846 9.711 4.02 1 98.62 77 CYS B C 1
ATOM 1783 O O . CYS B 1 77 ? -0.308 9.805 4.445 1 98.62 77 CYS B O 1
ATOM 1785 N N . ASP B 1 78 ? 1.585 10.766 3.73 1 98.38 78 ASP B N 1
ATOM 1786 C CA . ASP B 1 78 ? 1.104 12.141 3.629 1 98.38 78 ASP B CA 1
ATOM 1787 C C . ASP B 1 78 ? 0.465 12.602 4.938 1 98.38 78 ASP B C 1
ATOM 1789 O O . ASP B 1 78 ? -0.644 13.141 4.938 1 98.38 78 ASP B O 1
ATOM 1793 N N . VAL B 1 79 ? 1.123 12.266 5.992 1 98.62 79 VAL B N 1
ATOM 1794 C CA . VAL B 1 79 ? 0.671 12.703 7.309 1 98.62 79 VAL B CA 1
ATOM 1795 C C . VAL B 1 79 ? 1.262 14.07 7.633 1 98.62 79 VAL B C 1
ATOM 1797 O O . VAL B 1 79 ? 2.482 14.25 7.609 1 98.62 79 VAL B O 1
ATOM 1800 N N . PHE B 1 80 ? 0.328 15.008 7.902 1 98.5 80 PHE B N 1
ATOM 1801 C CA . PHE B 1 80 ? 0.855 16.312 8.312 1 98.5 80 PHE B CA 1
ATOM 1802 C C . PHE B 1 80 ? -0.175 17.078 9.133 1 98.5 80 PHE B C 1
ATOM 1804 O O . PHE B 1 80 ? -1.365 16.75 9.102 1 98.5 80 PHE B O 1
ATOM 1811 N N . VAL B 1 81 ? 0.299 17.938 9.922 1 98.12 81 VAL B N 1
ATOM 1812 C CA . VAL B 1 81 ? -0.431 19.047 10.516 1 98.12 81 VAL B CA 1
ATOM 1813 C C . VAL B 1 81 ? 0 20.359 9.852 1 98.12 81 VAL B C 1
ATOM 1815 O O . VAL B 1 81 ? 1.192 20.578 9.641 1 98.12 81 VAL B O 1
ATOM 1818 N N . LEU B 1 82 ? -0.977 21.156 9.461 1 98.12 82 LEU B N 1
ATOM 1819 C CA . LEU B 1 82 ? -0.624 22.438 8.836 1 98.12 82 LEU B CA 1
ATOM 1820 C C . LEU B 1 82 ? 0.286 23.25 9.742 1 98.12 82 LEU B C 1
ATOM 1822 O O . LEU B 1 82 ? 0.086 23.297 10.961 1 98.12 82 LEU B O 1
ATOM 1826 N N . PRO B 1 83 ? 1.221 23.938 9.156 1 96.94 83 PRO B N 1
ATOM 1827 C CA . PRO B 1 83 ? 2.26 24.609 9.938 1 96.94 83 PRO B CA 1
ATOM 1828 C C . PRO B 1 83 ? 1.685 25.547 10.992 1 96.94 83 PRO B C 1
ATOM 1830 O O . PRO B 1 83 ? 2.133 25.547 12.148 1 96.94 83 PRO B O 1
ATOM 1833 N N . ALA B 1 84 ? 0.672 26.266 10.711 1 95.44 84 ALA B N 1
ATOM 1834 C CA . ALA B 1 84 ? 0.091 27.266 11.617 1 95.44 84 ALA B CA 1
ATOM 1835 C C . ALA B 1 84 ? -0.604 26.594 12.789 1 95.44 84 ALA B C 1
ATOM 1837 O O . ALA B 1 84 ? -0.925 27.234 13.789 1 95.44 84 ALA B O 1
ATOM 1838 N N . GLU B 1 85 ? -0.766 25.266 12.656 1 95.44 85 GLU B N 1
ATOM 1839 C CA . GLU B 1 85 ? -1.574 24.562 13.648 1 95.44 85 GLU B CA 1
ATOM 1840 C C . GLU B 1 85 ? -0.719 23.609 14.477 1 95.44 85 GLU B C 1
ATOM 1842 O O . GLU B 1 85 ? -1.242 22.859 15.305 1 95.44 85 GLU B O 1
ATOM 1847 N N . ARG B 1 86 ? 0.538 23.641 14.273 1 96.12 86 ARG B N 1
ATOM 1848 C CA . ARG B 1 86 ? 1.436 22.703 14.938 1 96.12 86 ARG B CA 1
ATOM 1849 C C . ARG B 1 86 ? 1.655 23.094 16.391 1 96.12 86 ARG B C 1
ATOM 1851 O O . ARG B 1 86 ? 1.36 24.234 16.781 1 96.12 86 ARG B O 1
ATOM 1858 N N . GLY B 1 87 ? 2.023 22.141 17.188 1 94.88 87 GLY B N 1
ATOM 1859 C CA . GLY B 1 87 ? 2.289 22.406 18.594 1 94.88 87 GLY B CA 1
ATOM 1860 C C . GLY B 1 87 ? 1.063 22.234 19.469 1 94.88 87 GLY B C 1
ATOM 1861 O O . GLY B 1 87 ? 1.114 22.516 20.672 1 94.88 87 GLY B O 1
ATOM 1862 N N . ASN B 1 88 ? -0.046 21.734 18.953 1 94.56 88 ASN B N 1
ATOM 1863 C CA . ASN B 1 88 ? -1.298 21.609 19.688 1 94.56 88 ASN B CA 1
ATOM 1864 C C . ASN B 1 88 ? -1.625 20.141 19.969 1 94.56 88 ASN B C 1
ATOM 1866 O O . ASN B 1 88 ? -2.689 19.828 20.5 1 94.56 88 ASN B O 1
ATOM 1870 N N . GLY B 1 89 ? -0.72 19.234 19.531 1 95.81 89 GLY B N 1
ATOM 1871 C CA . GLY B 1 89 ? -0.947 17.828 19.766 1 95.81 89 GLY B CA 1
ATOM 1872 C C . GLY B 1 89 ? -1.823 17.172 18.719 1 95.81 89 GLY B C 1
ATOM 1873 O O . GLY B 1 89 ? -2.225 16.016 18.859 1 95.81 89 GLY B O 1
ATOM 1874 N N . TYR B 1 90 ? -2.094 17.828 17.609 1 97.12 90 TYR B N 1
ATOM 1875 C CA . TYR B 1 90 ? -3.033 17.344 16.609 1 97.12 90 TYR B CA 1
ATOM 1876 C C . TYR B 1 90 ? -2.461 16.141 15.867 1 97.12 90 TYR B C 1
ATOM 1878 O O . TYR B 1 90 ? -3.199 15.219 15.5 1 97.12 90 TYR B O 1
ATOM 1886 N N . GLY B 1 91 ? -1.175 16.141 15.625 1 97.38 91 GLY B N 1
ATOM 1887 C CA . GLY B 1 91 ? -0.554 15.008 14.953 1 97.38 91 GLY B CA 1
ATOM 1888 C C . GLY B 1 91 ? -0.726 13.703 15.711 1 97.38 91 GLY B C 1
ATOM 1889 O O . GLY B 1 91 ? -1.173 12.703 15.133 1 97.38 91 GLY B O 1
ATOM 1890 N N . ARG B 1 92 ? -0.39 13.742 16.953 1 97.62 92 ARG B N 1
ATOM 1891 C CA . ARG B 1 92 ? -0.542 12.562 17.781 1 97.62 92 ARG B CA 1
ATOM 1892 C C . ARG B 1 92 ? -2.002 12.133 17.875 1 97.62 92 ARG B C 1
ATOM 1894 O O . ARG B 1 92 ? -2.314 10.945 17.75 1 97.62 92 ARG B O 1
ATOM 1901 N N . ALA B 1 93 ? -2.895 13.031 18.062 1 98 93 ALA B N 1
ATOM 1902 C CA . ALA B 1 93 ? -4.32 12.734 18.156 1 98 93 ALA B CA 1
ATOM 1903 C C . ALA B 1 93 ? -4.824 12.094 16.859 1 98 93 ALA B C 1
ATOM 1905 O O . ALA B 1 93 ? -5.633 11.156 16.891 1 98 93 ALA B O 1
ATOM 1906 N N . LEU B 1 94 ? -4.371 12.602 15.766 1 98.31 94 LEU B N 1
ATOM 1907 C CA . LEU B 1 94 ? -4.758 12.086 14.461 1 98.31 94 LEU B CA 1
ATOM 1908 C C . LEU B 1 94 ? -4.301 10.641 14.289 1 98.31 94 LEU B C 1
ATOM 1910 O O . LEU B 1 94 ? -5.098 9.773 13.938 1 98.31 94 LEU B O 1
ATOM 1914 N N . ILE B 1 95 ? -3.053 10.359 14.578 1 98.5 95 ILE B N 1
ATOM 1915 C CA . ILE B 1 95 ? -2.492 9.023 14.445 1 98.5 95 ILE B CA 1
ATOM 1916 C C . ILE B 1 95 ? -3.201 8.07 15.398 1 98.5 95 ILE B C 1
ATOM 1918 O O . ILE B 1 95 ? -3.576 6.957 15.023 1 98.5 95 ILE B O 1
ATOM 1922 N N . ASP B 1 96 ? -3.449 8.531 16.625 1 98.12 96 ASP B N 1
ATOM 1923 C CA . ASP B 1 96 ? -4.184 7.703 17.578 1 98.12 96 ASP B CA 1
ATOM 1924 C C . ASP B 1 96 ? -5.57 7.355 17.047 1 98.12 96 ASP B C 1
ATOM 1926 O O . ASP B 1 96 ? -6.023 6.215 17.172 1 98.12 96 ASP B O 1
ATOM 1930 N N . HIS B 1 97 ? -6.242 8.289 16.484 1 98.06 97 HIS B N 1
ATOM 1931 C CA . HIS B 1 97 ? -7.578 8.078 15.938 1 98.06 97 HIS B CA 1
ATOM 1932 C C . HIS B 1 97 ? -7.555 7.055 14.805 1 98.06 97 HIS B C 1
ATOM 1934 O O . HIS B 1 97 ? -8.391 6.148 14.766 1 98.06 97 HIS B O 1
ATOM 1940 N N . VAL B 1 98 ? -6.633 7.184 13.859 1 98.19 98 VAL B N 1
ATOM 1941 C CA . VAL B 1 98 ? -6.508 6.277 12.727 1 98.19 98 VAL B CA 1
ATOM 1942 C C . VAL B 1 98 ? -6.348 4.844 13.227 1 98.19 98 VAL B C 1
ATOM 1944 O O . VAL B 1 98 ? -7.047 3.938 12.773 1 98.19 98 VAL B O 1
ATOM 1947 N N . PHE B 1 99 ? -5.535 4.566 14.148 1 97.81 99 PHE B N 1
ATOM 1948 C CA . PHE B 1 99 ? -5.152 3.215 14.539 1 97.81 99 PHE B CA 1
ATOM 1949 C C . PHE B 1 99 ? -6.062 2.691 15.648 1 97.81 99 PHE B C 1
ATOM 1951 O O . PHE B 1 99 ? -5.91 1.554 16.094 1 97.81 99 PHE B O 1
ATOM 1958 N N . ALA B 1 100 ? -7.023 3.541 16.047 1 96.25 100 ALA B N 1
ATOM 1959 C CA . ALA B 1 100 ? -8.078 3.084 16.953 1 96.25 100 ALA B CA 1
ATOM 1960 C C . ALA B 1 100 ? -9.211 2.416 16.172 1 96.25 100 ALA B C 1
ATOM 1962 O O . ALA B 1 100 ? -10.07 1.759 16.766 1 96.25 100 ALA B O 1
ATOM 1963 N N . GLN B 1 101 ? -9.172 2.572 14.891 1 95.94 101 GLN B N 1
ATOM 1964 C CA . GLN B 1 101 ? -10.219 1.957 14.078 1 95.94 101 GLN B CA 1
ATOM 1965 C C . GLN B 1 101 ? -10.141 0.434 14.141 1 95.94 101 GLN B C 1
ATOM 1967 O O . GLN B 1 101 ? -9.055 -0.141 14 1 95.94 101 GLN B O 1
ATOM 1972 N N . GLU B 1 102 ? -11.203 -0.234 14.227 1 94.81 102 GLU B N 1
ATOM 1973 C CA . GLU B 1 102 ? -11.258 -1.683 14.391 1 94.81 102 GLU B CA 1
ATOM 1974 C C . GLU B 1 102 ? -10.688 -2.398 13.172 1 94.81 102 GLU B C 1
ATOM 1976 O O . GLU B 1 102 ? -9.922 -3.357 13.312 1 94.81 102 GLU B O 1
ATOM 1981 N N . TRP B 1 103 ? -11.102 -1.929 12.016 1 93.94 103 TRP B N 1
ATOM 1982 C CA . TRP B 1 103 ? -10.703 -2.635 10.797 1 93.94 103 TRP B CA 1
ATOM 1983 C C . TRP B 1 103 ? -9.188 -2.562 10.602 1 93.94 103 TRP B C 1
ATOM 1985 O O . TRP B 1 103 ? -8.594 -3.471 10.016 1 93.94 103 TRP B O 1
ATOM 1995 N N . VAL B 1 104 ? -8.508 -1.566 11.117 1 96.56 104 VAL B N 1
ATOM 1996 C CA . VAL B 1 104 ? -7.059 -1.416 11 1 96.56 104 VAL B CA 1
ATOM 1997 C C . VAL B 1 104 ? -6.359 -2.525 11.781 1 96.56 104 VAL B C 1
ATOM 1999 O O . VAL B 1 104 ? -5.297 -3.004 11.375 1 96.56 104 VAL B O 1
ATOM 2002 N N . GLN B 1 105 ? -6.965 -2.961 12.812 1 93.94 105 GLN B N 1
ATOM 2003 C CA . GLN B 1 105 ? -6.391 -3.998 13.664 1 93.94 105 GLN B CA 1
ATOM 2004 C C . GLN B 1 105 ? -6.449 -5.363 12.984 1 93.94 105 GLN B C 1
ATOM 2006 O O . GLN B 1 105 ? -5.797 -6.312 13.43 1 93.94 105 GLN B O 1
ATOM 2011 N N . GLY B 1 106 ? -7.184 -5.469 11.953 1 94.94 106 GLY B N 1
ATOM 2012 C CA . GLY B 1 106 ? -7.312 -6.73 11.242 1 94.94 106 GLY B CA 1
ATOM 2013 C C . GLY B 1 106 ? -6.336 -6.867 10.086 1 94.94 106 GLY B C 1
ATOM 2014 O O . GLY B 1 106 ? -6.305 -7.895 9.414 1 94.94 106 GLY B O 1
ATOM 2015 N N . LEU B 1 107 ? -5.543 -5.852 9.867 1 97.94 107 LEU B N 1
ATOM 2016 C CA . LEU B 1 107 ? -4.578 -5.887 8.773 1 97.94 107 LEU B CA 1
ATOM 2017 C C . LEU B 1 107 ? -3.336 -6.68 9.164 1 97.94 107 LEU B C 1
ATOM 2019 O O . LEU B 1 107 ? -2.828 -6.531 10.281 1 97.94 107 LEU B O 1
ATOM 2023 N N . ARG B 1 108 ? -2.883 -7.5 8.289 1 97.62 108 ARG B N 1
ATOM 2024 C CA . ARG B 1 108 ? -1.701 -8.32 8.539 1 97.62 108 ARG B CA 1
ATOM 2025 C C . ARG B 1 108 ? -0.448 -7.457 8.633 1 97.62 108 ARG B C 1
ATOM 2027 O O . ARG B 1 108 ? 0.46 -7.758 9.414 1 97.62 108 ARG B O 1
ATOM 2034 N N . ARG B 1 109 ? -0.414 -6.426 7.777 1 98.31 109 ARG B N 1
ATOM 2035 C CA . ARG B 1 109 ? 0.774 -5.582 7.699 1 98.31 109 ARG B CA 1
ATOM 2036 C C . ARG B 1 109 ? 0.397 -4.125 7.445 1 98.31 109 ARG B C 1
ATOM 2038 O O . ARG B 1 109 ? -0.474 -3.84 6.621 1 98.31 109 ARG B O 1
ATOM 2045 N N . ILE B 1 110 ? 0.986 -3.232 8.133 1 98.75 110 ILE B N 1
ATOM 2046 C CA . ILE B 1 110 ? 0.95 -1.793 7.898 1 98.75 110 ILE B CA 1
ATOM 2047 C C . ILE B 1 110 ? 2.373 -1.246 7.824 1 98.75 110 ILE B C 1
ATOM 2049 O O . ILE B 1 110 ? 3.219 -1.583 8.656 1 98.75 110 ILE B O 1
ATOM 2053 N N . MET B 1 111 ? 2.643 -0.499 6.805 1 98.81 111 MET B N 1
ATOM 2054 C CA . MET B 1 111 ? 3.984 0.052 6.645 1 98.81 111 MET B CA 1
ATOM 2055 C C . MET B 1 111 ? 3.936 1.568 6.484 1 98.81 111 MET B C 1
ATOM 2057 O O . MET B 1 111 ? 2.887 2.129 6.156 1 98.81 111 MET B O 1
ATOM 2061 N N . LEU B 1 112 ? 4.992 2.207 6.773 1 98.62 112 LEU B N 1
ATOM 2062 C CA . LEU B 1 112 ? 5.242 3.605 6.445 1 98.62 112 LEU B CA 1
ATOM 2063 C C . LEU B 1 112 ? 6.734 3.861 6.266 1 98.62 112 LEU B C 1
ATOM 2065 O O . LEU B 1 112 ? 7.562 3.02 6.621 1 98.62 112 LEU B O 1
ATOM 2069 N N . VAL B 1 113 ? 7.043 4.934 5.578 1 98 113 VAL B N 1
ATOM 2070 C CA . VAL B 1 113 ? 8.406 5.434 5.461 1 98 113 VAL B CA 1
ATOM 2071 C C . VAL B 1 113 ? 8.484 6.855 6.02 1 98 113 VAL B C 1
ATOM 2073 O O . VAL B 1 113 ? 7.668 7.711 5.676 1 98 113 VAL B O 1
ATOM 2076 N N . THR B 1 114 ? 9.391 7.086 6.887 1 97 114 THR B N 1
ATOM 2077 C CA . THR B 1 114 ? 9.539 8.391 7.523 1 97 114 THR B CA 1
ATOM 2078 C C . THR B 1 114 ? 11.016 8.727 7.719 1 97 114 THR B C 1
ATOM 2080 O O . THR B 1 114 ? 11.836 7.836 7.938 1 97 114 THR B O 1
ATOM 2083 N N . SER B 1 115 ? 11.359 9.953 7.633 1 94.56 115 SER B N 1
ATOM 2084 C CA . SER B 1 115 ? 12.734 10.383 7.832 1 94.56 115 SER B CA 1
ATOM 2085 C C . SER B 1 115 ? 12.984 10.773 9.289 1 94.56 115 SER B C 1
ATOM 2087 O O . SER B 1 115 ? 14.055 10.5 9.828 1 94.56 115 SER B O 1
ATOM 2089 N N . ASP B 1 116 ? 12.008 11.375 9.945 1 91.5 116 ASP B N 1
ATOM 2090 C CA . ASP B 1 116 ? 12.336 12.008 11.219 1 91.5 116 ASP B CA 1
ATOM 2091 C C . ASP B 1 116 ? 11.18 11.883 12.203 1 91.5 116 ASP B C 1
ATOM 2093 O O . ASP B 1 116 ? 11.219 12.461 13.289 1 91.5 116 ASP B O 1
ATOM 2097 N N . ALA B 1 117 ? 10.109 11.203 11.867 1 94.69 117 ALA B N 1
ATOM 2098 C CA . ALA B 1 117 ? 8.914 11.195 12.711 1 94.69 117 ALA B CA 1
ATOM 2099 C C . ALA B 1 117 ? 8.719 9.836 13.367 1 94.69 117 ALA B C 1
ATOM 2101 O O . ALA B 1 117 ? 7.598 9.477 13.727 1 94.69 117 ALA B O 1
ATOM 2102 N N . HIS B 1 118 ? 9.688 9.078 13.602 1 96.75 118 HIS B N 1
ATOM 2103 C CA . HIS B 1 118 ? 9.602 7.738 14.172 1 96.75 118 HIS B CA 1
ATOM 2104 C C . HIS B 1 118 ? 8.867 7.75 15.508 1 96.75 118 HIS B C 1
ATOM 2106 O O . HIS B 1 118 ? 8.047 6.871 15.781 1 96.75 118 HIS B O 1
ATOM 2112 N N . ALA B 1 119 ? 9.172 8.742 16.297 1 96.12 119 ALA B N 1
ATOM 2113 C CA . ALA B 1 119 ? 8.617 8.828 17.641 1 96.12 119 ALA B CA 1
ATOM 2114 C C . ALA B 1 119 ? 7.102 9 17.594 1 96.12 119 ALA B C 1
ATOM 2116 O O . ALA B 1 119 ? 6.398 8.602 18.531 1 96.12 119 ALA B O 1
ATOM 2117 N N . LEU B 1 120 ? 6.609 9.562 16.562 1 97 120 LEU B N 1
ATOM 2118 C CA . LEU B 1 120 ? 5.176 9.773 16.391 1 97 120 LEU B CA 1
ATOM 2119 C C . LEU B 1 120 ? 4.441 8.445 16.25 1 97 120 LEU B C 1
ATOM 2121 O O . LEU B 1 120 ? 3.295 8.312 16.688 1 97 120 LEU B O 1
ATOM 2125 N N . TYR B 1 121 ? 5.145 7.441 15.711 1 98.25 121 TYR B N 1
ATOM 2126 C CA . TYR B 1 121 ? 4.441 6.246 15.266 1 98.25 121 TYR B CA 1
ATOM 2127 C C . TYR B 1 121 ? 4.684 5.078 16.219 1 98.25 121 TYR B C 1
ATOM 2129 O O . TYR B 1 121 ? 3.92 4.109 16.234 1 98.25 121 TYR B O 1
ATOM 2137 N N . ARG B 1 122 ? 5.66 5.125 17.031 1 97.62 122 ARG B N 1
ATOM 2138 C CA . ARG B 1 122 ? 6.02 4.043 17.953 1 97.62 122 ARG B CA 1
ATOM 2139 C C . ARG B 1 122 ? 4.875 3.73 18.906 1 97.62 122 ARG B C 1
ATOM 2141 O O . ARG B 1 122 ? 4.543 2.562 19.125 1 97.62 122 ARG B O 1
ATOM 2148 N N . PRO B 1 123 ? 4.215 4.75 19.422 1 97.25 123 PRO B N 1
ATOM 2149 C CA . PRO B 1 123 ? 3.191 4.473 20.438 1 97.25 123 PRO B CA 1
ATOM 2150 C C . PRO B 1 123 ? 2.023 3.66 19.891 1 97.25 123 PRO B C 1
ATOM 2152 O O . PRO B 1 123 ? 1.296 3.023 20.656 1 97.25 123 PRO B O 1
ATOM 2155 N N . VAL B 1 124 ? 1.845 3.721 18.609 1 97.44 124 VAL B N 1
ATOM 2156 C CA . VAL B 1 124 ? 0.703 2.994 18.062 1 97.44 124 VAL B CA 1
ATOM 2157 C C . VAL B 1 124 ? 1.16 1.64 17.531 1 97.44 124 VAL B C 1
ATOM 2159 O O . VAL B 1 124 ? 0.401 0.946 16.844 1 97.44 124 VAL B O 1
ATOM 2162 N N . GLY B 1 125 ? 2.459 1.291 17.688 1 97.56 125 GLY B N 1
ATOM 2163 C CA . GLY B 1 125 ? 2.865 -0.09 17.469 1 97.56 125 GLY B CA 1
ATOM 2164 C C . GLY B 1 125 ? 3.869 -0.252 16.344 1 97.56 125 GLY B C 1
ATOM 2165 O O . GLY B 1 125 ? 4.348 -1.358 16.094 1 97.56 125 GLY B O 1
ATOM 2166 N N . PHE B 1 126 ? 4.219 0.823 15.633 1 98.5 126 PHE B N 1
ATOM 2167 C CA . PHE B 1 126 ? 5.203 0.709 14.562 1 98.5 126 PHE B CA 1
ATOM 2168 C C . PHE B 1 126 ? 6.586 0.408 15.133 1 98.5 126 PHE B C 1
ATOM 2170 O O . PHE B 1 126 ? 6.973 0.954 16.172 1 98.5 126 PHE B O 1
ATOM 2177 N N . GLU B 1 127 ? 7.246 -0.382 14.453 1 97.75 127 GLU B N 1
ATOM 2178 C CA . GLU B 1 127 ? 8.625 -0.75 14.766 1 97.75 127 GLU B CA 1
ATOM 2179 C C . GLU B 1 127 ? 9.492 -0.766 13.516 1 97.75 127 GLU B C 1
ATOM 2181 O O . GLU B 1 127 ? 8.977 -0.851 12.398 1 97.75 127 GLU B O 1
ATOM 2186 N N . PRO B 1 128 ? 10.773 -0.675 13.781 1 96.06 128 PRO B N 1
ATOM 2187 C CA . PRO B 1 128 ? 11.641 -0.935 12.625 1 96.06 128 PRO B CA 1
ATOM 2188 C C . PRO B 1 128 ? 11.398 -2.311 12.008 1 96.06 128 PRO B C 1
ATOM 2190 O O . PRO B 1 128 ? 11.039 -3.254 12.711 1 96.06 128 PRO B O 1
ATOM 2193 N N . CYS B 1 129 ? 11.555 -2.381 10.695 1 95.19 129 CYS B N 1
ATOM 2194 C CA . CYS B 1 129 ? 11.375 -3.67 10.031 1 95.19 129 CYS B CA 1
ATOM 2195 C C . CYS B 1 129 ? 12.32 -4.719 10.617 1 95.19 129 CYS B C 1
ATOM 2197 O O . CYS B 1 129 ? 13.531 -4.504 10.68 1 95.19 129 CYS B O 1
ATOM 2199 N N . ALA B 1 130 ? 11.766 -5.836 11.031 1 91.31 130 ALA B N 1
ATOM 2200 C CA . ALA B 1 130 ? 12.547 -6.902 11.641 1 91.31 130 ALA B CA 1
ATOM 2201 C C . ALA B 1 130 ? 13.5 -7.539 10.633 1 91.31 130 ALA B C 1
ATOM 2203 O O . ALA B 1 130 ? 14.594 -7.98 10.992 1 91.31 130 ALA B O 1
ATOM 2204 N N . ASN B 1 131 ? 13.086 -7.609 9.391 1 94.81 131 ASN B N 1
ATOM 2205 C CA . ASN B 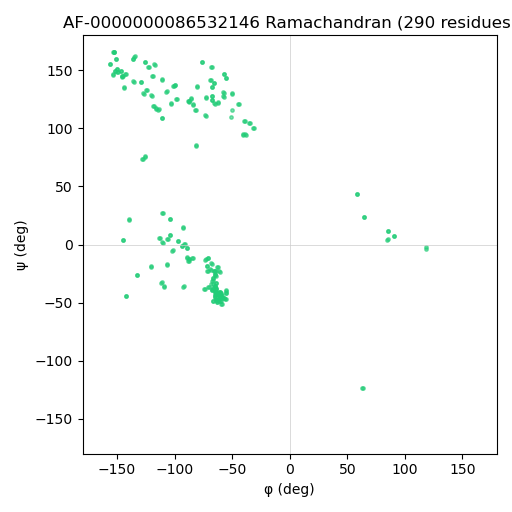1 131 ? 13.867 -8.188 8.305 1 94.81 131 ASN B CA 1
ATOM 2206 C C . ASN B 1 131 ? 13.977 -7.234 7.117 1 94.81 131 ASN B C 1
ATOM 2208 O O . ASN B 1 131 ? 13.375 -7.469 6.07 1 94.81 131 ASN B O 1
ATOM 2212 N N . PRO B 1 132 ? 14.781 -6.227 7.32 1 96 132 PRO B N 1
ATOM 2213 C CA . PRO B 1 132 ? 14.852 -5.195 6.285 1 96 132 PRO B CA 1
ATOM 2214 C C . PRO B 1 132 ? 15.328 -5.742 4.941 1 96 132 PRO B C 1
ATOM 2216 O O . PRO B 1 132 ? 15.016 -5.168 3.893 1 96 132 PRO B O 1
ATOM 2219 N N . GLU B 1 133 ? 16.078 -6.887 4.945 1 94.94 133 GLU B N 1
ATOM 2220 C CA . GLU B 1 133 ? 16.594 -7.477 3.717 1 94.94 133 GLU B CA 1
ATOM 2221 C C . GLU B 1 133 ? 15.461 -8.023 2.85 1 94.94 133 GLU B C 1
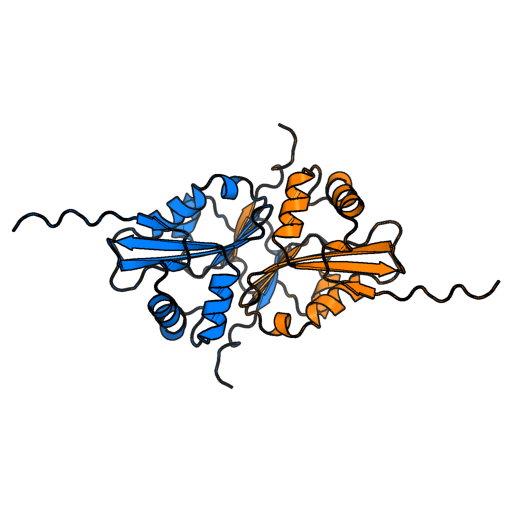ATOM 2223 O O . GLU B 1 133 ? 15.656 -8.297 1.663 1 94.94 133 GLU B O 1
ATOM 2228 N N . ARG B 1 134 ? 14.297 -8.203 3.42 1 97.12 134 ARG B N 1
ATOM 2229 C CA . ARG B 1 134 ? 13.164 -8.758 2.682 1 97.12 134 ARG B CA 1
ATOM 2230 C C . ARG B 1 134 ? 12.375 -7.656 1.979 1 97.12 134 ARG B C 1
ATOM 2232 O O . ARG B 1 134 ? 11.547 -7.938 1.112 1 97.12 134 ARG B O 1
ATOM 2239 N N . VAL B 1 135 ? 12.617 -6.398 2.363 1 98.25 135 VAL B N 1
ATOM 2240 C CA . VAL B 1 135 ? 11.898 -5.27 1.778 1 98.25 135 VAL B CA 1
ATOM 2241 C C . VAL B 1 135 ? 12.625 -4.793 0.521 1 98.25 135 VAL B C 1
ATOM 2243 O O . VAL B 1 135 ? 13.828 -4.539 0.551 1 98.25 135 VAL B O 1
ATOM 2246 N N . MET B 1 136 ? 11.922 -4.77 -0.605 1 98.5 136 MET B N 1
ATOM 2247 C CA . MET B 1 136 ? 12.43 -4.191 -1.846 1 98.5 136 MET B CA 1
ATOM 2248 C C . MET B 1 136 ? 11.562 -3.014 -2.289 1 98.5 136 MET B C 1
ATOM 2250 O O . MET B 1 136 ? 10.391 -2.936 -1.938 1 98.5 136 MET B O 1
ATOM 2254 N N . GLU B 1 137 ? 12.234 -2.158 -3.051 1 98.44 137 GLU B N 1
ATOM 2255 C CA . GLU B 1 137 ? 11.453 -1.007 -3.494 1 98.44 137 GLU B CA 1
ATOM 2256 C C . GLU B 1 137 ? 11.938 -0.501 -4.852 1 98.44 137 GLU B C 1
ATOM 2258 O O . GLU B 1 137 ? 13.062 -0.801 -5.266 1 98.44 137 GLU B O 1
ATOM 2263 N N . ILE B 1 138 ? 11.086 0.066 -5.59 1 98.06 138 ILE B N 1
ATOM 2264 C CA . ILE B 1 138 ? 11.344 1.039 -6.645 1 98.06 138 ILE B CA 1
ATOM 2265 C C . ILE B 1 138 ? 10.992 2.441 -6.152 1 98.06 138 ILE B C 1
ATOM 2267 O O . ILE B 1 138 ? 9.875 2.688 -5.699 1 98.06 138 ILE B O 1
ATOM 2271 N N . ARG B 1 139 ? 11.914 3.311 -6.156 1 97.38 139 ARG B N 1
ATOM 2272 C CA . ARG B 1 139 ? 11.719 4.68 -5.688 1 97.38 139 ARG B CA 1
ATOM 2273 C C . ARG B 1 139 ? 12.094 5.688 -6.766 1 97.38 139 ARG B C 1
ATOM 2275 O O . ARG B 1 139 ? 13.164 5.582 -7.371 1 97.38 139 ARG B O 1
ATOM 2282 N N . ARG B 1 140 ? 11.258 6.672 -7 1 95.88 140 ARG B N 1
ATOM 2283 C CA . ARG B 1 140 ? 11.477 7.746 -7.961 1 95.88 140 ARG B CA 1
ATOM 2284 C C . ARG B 1 140 ? 11.328 9.109 -7.301 1 95.88 140 ARG B C 1
ATOM 2286 O O . ARG B 1 140 ? 10.344 9.812 -7.531 1 95.88 140 ARG B O 1
ATOM 2293 N N . PRO B 1 141 ? 12.266 9.57 -6.535 1 91.69 141 PRO B N 1
ATOM 2294 C CA . PRO B 1 141 ? 12.148 10.773 -5.715 1 91.69 141 PRO B CA 1
ATOM 2295 C C . PRO B 1 141 ? 12.016 12.047 -6.551 1 91.69 141 PRO B C 1
ATOM 2297 O O . PRO B 1 141 ? 11.484 13.055 -6.074 1 91.69 141 PRO B O 1
ATOM 2300 N N . ASP B 1 142 ? 12.461 12.039 -7.793 1 93.44 142 ASP B N 1
ATOM 2301 C CA . ASP B 1 142 ? 12.453 13.25 -8.617 1 93.44 142 ASP B CA 1
ATOM 2302 C C . ASP B 1 142 ? 11.32 13.203 -9.641 1 93.44 142 ASP B C 1
ATOM 2304 O O . ASP B 1 142 ? 11.367 13.914 -10.648 1 93.44 142 ASP B O 1
ATOM 2308 N N . ILE B 1 143 ? 10.359 12.422 -9.344 1 95.25 143 ILE B N 1
ATOM 2309 C CA . ILE B 1 143 ? 9.328 12.148 -10.344 1 95.25 143 ILE B CA 1
ATOM 2310 C C . ILE B 1 143 ? 8.508 13.414 -10.594 1 95.25 143 ILE B C 1
ATOM 2312 O O . ILE B 1 143 ? 7.898 13.562 -11.648 1 95.25 143 ILE B O 1
ATOM 2316 N N . TYR B 1 144 ? 8.547 14.266 -9.656 1 95.19 144 TYR B N 1
ATOM 2317 C CA . TYR B 1 144 ? 7.746 15.477 -9.805 1 95.19 144 TYR B CA 1
ATOM 2318 C C . TYR B 1 144 ? 8.609 16.656 -10.242 1 95.19 144 TYR B C 1
ATOM 2320 O O . TYR B 1 144 ? 8.117 17.781 -10.344 1 95.19 144 TYR B O 1
ATOM 2328 N N . ALA B 1 145 ? 9.898 16.422 -10.305 1 86.94 145 ALA B N 1
ATOM 2329 C CA . ALA B 1 145 ? 10.812 17.5 -10.703 1 86.94 145 ALA B CA 1
ATOM 2330 C C . ALA B 1 145 ? 10.562 17.906 -12.156 1 86.94 145 ALA B C 1
ATOM 2332 O O . ALA B 1 145 ? 10.258 17.078 -13 1 86.94 145 ALA B O 1
ATOM 2333 N N . LYS B 1 146 ? 10.273 19.031 -12.375 1 71 146 LYS B N 1
ATOM 2334 C CA . LYS B 1 146 ? 10.102 19.578 -13.719 1 71 146 LYS B CA 1
ATOM 2335 C C . LYS B 1 146 ? 11.305 19.25 -14.602 1 71 146 LYS B C 1
ATOM 2337 O O . LYS B 1 146 ? 12.453 19.344 -14.156 1 71 146 LYS B O 1
ATOM 2342 N N . ARG B 1 147 ? 11.062 18.312 -15.617 1 49.66 147 ARG B N 1
ATOM 2343 C CA . ARG B 1 147 ? 12.117 18.156 -16.625 1 49.66 147 ARG B CA 1
ATOM 2344 C C . ARG B 1 147 ? 12.383 19.484 -17.328 1 49.66 147 ARG B C 1
ATOM 2346 O O . ARG B 1 147 ? 11.477 20.297 -17.5 1 49.66 147 ARG B O 1
#

Foldseek 3Di:
DPDPPPQDKDKDQPLVLDPLVLLCCCQQPPDLQRHLPDSVNSVVQSVQWRKMFIDRVSDTFWIWTWRDPLAAETEIDSTDGPPVNPPPCRSLVRLVVVLPDPSNVRYNDYDYDDDPCVVSNVVSPDDPDPCVVVDDDDDDRCPSPDD/DPDPPPQDKDKDQPLVLDPLVLLCVCQQPPDLQRHLPDSVNSVVQSVQWRKMFIDRVSDTFWIWTWRDPLAAETEIDSTDGPPVNPPPCRSLVRLVVVLPDPSNVRYNDYDYDDDPCVVSNVVSPDDPDPCVVVDDDDDDRCPSPDD